Protein AF-A0A3B4X7W5-F1 (afdb_monomer_lite)

Radius of gyration: 39.81 Å; chains: 1; bounding box: 85×40×131 Å

Secondary structure (DSSP, 8-state):
-------PPP------------PPP-----------TT---SS-HHHHHHHHHHHHHHHHHHHHHS-HHHHHHHHHHHHTTS-HHHHHHHHHHHHHHS------HHHHS-HHHHHHHHHTS-HHHHHHHTTT-HHHHT-HHHHHHHHHTTT---SSPPPTT-TTHHHHHHHHHHHPPTT----PPPTTS-HHHHHHHHHHHSTTS--S------SS-GGG--------

Foldseek 3Di:
DDDDDPDDDDDDDDDDDDDDDDDDDDDPDPPVPPPDPPDAPPPDPVSNVVNVVVVVVVVVVVLVVDDPVVVVVVVVVVLVPDDPVVVVVVVVVCCVVPPPPDDPCCVVDDVVVVLVVCLPDDLVVLVVQLVPDVVSQQVLVSLVVVCVVVVNDDPDDDDPPRGCPSVVSCVVVVPDDPPDQDDDDDPVDDPVVSVVSVCVSCPVHDDPDDDDDDPDDPVPDDPDDPDD

Sequence (228 aa):
MGTNLNSTPHSVKQWQLSGTDYGPQQGHSLRSETRFSTWTPLNNKQSNLQLFEERMNLVLHWFDLWTDKQRKHLLHSLLTRCTESQLKYCRDLLIVAVPVTQVDFTVVLPRFLSLYVMSFLSPRDLCSAAQVSWHWRVLDCIWADRCIRRGWFLPYTPGENEFGAWKNHYLVLGGVKAGVIVVVYDHRGTLPALLTQVESAISGQGALRLGLLAPGGTEEIHLLHSEN

Structure (mmCIF, N/CA/C/O backbone):
data_AF-A0A3B4X7W5-F1
#
_entry.id   AF-A0A3B4X7W5-F1
#
loop_
_atom_site.group_PDB
_atom_site.id
_atom_site.type_symbol
_atom_site.label_atom_id
_atom_site.label_alt_id
_atom_site.label_comp_id
_atom_site.label_asym_id
_atom_site.label_entity_id
_atom_site.label_seq_id
_atom_site.pdbx_PDB_ins_code
_atom_site.Cartn_x
_atom_site.Cartn_y
_atom_site.Cartn_z
_atom_site.occupancy
_atom_site.B_iso_or_equiv
_atom_site.auth_seq_id
_atom_site.auth_comp_id
_atom_site.auth_asym_id
_atom_site.auth_atom_id
_atom_site.pdbx_PDB_model_num
ATOM 1 N N . MET A 1 1 ? -7.328 -18.563 84.855 1.00 34.53 1 MET A N 1
ATOM 2 C CA . MET A 1 1 ? -6.312 -18.324 83.808 1.00 34.53 1 MET A CA 1
ATOM 3 C C . MET A 1 1 ? -6.820 -18.934 82.512 1.00 34.53 1 MET A C 1
ATOM 5 O O . MET A 1 1 ? -7.020 -20.135 82.475 1.00 34.53 1 MET A O 1
ATOM 9 N N . GLY A 1 2 ? -7.265 -18.108 81.566 1.00 33.41 2 GLY A N 1
ATOM 10 C CA . GLY A 1 2 ? -6.698 -18.092 80.205 1.00 33.41 2 GLY A CA 1
ATOM 11 C C . GLY A 1 2 ? -7.835 -18.242 79.182 1.00 33.41 2 GLY A C 1
ATOM 12 O O . GLY A 1 2 ? -8.327 -19.343 79.000 1.00 33.41 2 GLY A O 1
ATOM 13 N N . THR A 1 3 ? -8.536 -17.161 78.822 1.00 32.84 3 THR A N 1
ATOM 14 C CA . THR A 1 3 ? -8.310 -16.220 77.691 1.00 32.84 3 THR A CA 1
ATOM 15 C C . THR A 1 3 ? -9.109 -16.589 76.437 1.00 32.84 3 THR A C 1
ATOM 17 O O . THR A 1 3 ? -8.737 -17.477 75.678 1.00 32.84 3 THR A O 1
ATOM 20 N N . ASN A 1 4 ? -10.197 -15.833 76.242 1.00 32.62 4 ASN A N 1
ATOM 21 C CA . ASN A 1 4 ? -10.948 -15.660 74.998 1.00 32.62 4 ASN A CA 1
ATOM 22 C C . ASN A 1 4 ? -10.019 -15.267 73.836 1.00 32.62 4 ASN A C 1
ATOM 24 O O . ASN A 1 4 ? -9.252 -14.314 73.964 1.00 32.62 4 ASN A O 1
ATOM 28 N N . LEU A 1 5 ? -10.163 -15.930 72.688 1.00 36.56 5 LEU A N 1
ATOM 29 C CA . LEU A 1 5 ? -9.586 -15.516 71.406 1.00 36.56 5 LEU A CA 1
ATOM 30 C C . LEU A 1 5 ? -10.716 -15.027 70.493 1.00 36.56 5 LEU A C 1
ATOM 32 O O . LEU A 1 5 ? -11.193 -15.747 69.620 1.00 36.56 5 LEU A O 1
ATOM 36 N N . ASN A 1 6 ? -11.145 -13.782 70.704 1.00 32.84 6 ASN A N 1
ATOM 37 C CA . ASN A 1 6 ? -11.901 -13.046 69.695 1.00 32.84 6 ASN A CA 1
ATOM 38 C C . ASN A 1 6 ? -10.909 -12.579 68.626 1.00 32.84 6 ASN A C 1
ATOM 40 O O . ASN A 1 6 ? -10.138 -11.647 68.849 1.00 32.84 6 ASN A O 1
ATOM 44 N N . SER A 1 7 ? -10.907 -13.254 67.477 1.00 35.19 7 SER A N 1
ATOM 45 C CA . SER A 1 7 ? -10.172 -12.814 66.293 1.00 35.19 7 SER A CA 1
ATOM 46 C C . SER A 1 7 ? -10.846 -11.561 65.728 1.00 35.19 7 SER A C 1
ATOM 48 O O . SER A 1 7 ? -12.010 -11.586 65.330 1.00 35.19 7 SER A O 1
ATOM 50 N N . THR A 1 8 ? -10.131 -10.443 65.753 1.00 36.12 8 THR A N 1
ATOM 51 C CA . THR A 1 8 ? -10.528 -9.184 65.124 1.00 36.12 8 THR A CA 1
ATOM 52 C C . THR A 1 8 ? -10.299 -9.269 63.611 1.00 36.12 8 THR A C 1
ATOM 54 O O . THR A 1 8 ? -9.191 -9.606 63.190 1.00 36.12 8 THR A O 1
ATOM 57 N N . PRO A 1 9 ? -11.279 -8.931 62.753 1.00 38.59 9 PRO A N 1
ATOM 58 C CA . PRO A 1 9 ? -11.002 -8.767 61.339 1.00 38.59 9 PRO A CA 1
ATOM 59 C C . PRO A 1 9 ? -10.360 -7.398 61.091 1.00 38.59 9 PRO A C 1
ATOM 61 O O . PRO A 1 9 ? -10.739 -6.376 61.666 1.00 38.59 9 PRO A O 1
ATOM 64 N N . HIS A 1 10 ? -9.342 -7.417 60.238 1.00 33.31 10 HIS A N 1
ATOM 65 C CA . HIS A 1 10 ? -8.487 -6.301 59.863 1.00 33.31 10 HIS A CA 1
ATOM 66 C C . HIS A 1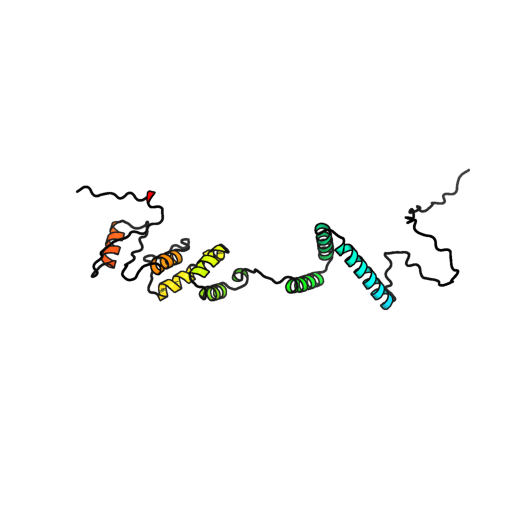 10 ? -9.265 -5.036 59.459 1.00 33.31 10 HIS A C 1
ATOM 68 O O . HIS A 1 10 ? -10.103 -5.052 58.560 1.00 33.31 10 HIS A O 1
ATOM 74 N N . SER A 1 11 ? -8.927 -3.918 60.105 1.00 37.59 11 SER A N 1
ATOM 75 C CA . SER A 1 11 ? -9.412 -2.577 59.776 1.00 37.59 11 SER A CA 1
ATOM 76 C C . SER A 1 11 ? -8.732 -2.072 58.499 1.00 37.59 11 SER A C 1
ATOM 78 O O . SER A 1 11 ? -7.543 -1.742 58.501 1.00 37.59 11 SER A O 1
ATOM 80 N N . VAL A 1 12 ? -9.475 -2.035 57.390 1.00 38.88 12 VAL A N 1
ATOM 81 C CA . VAL A 1 12 ? -9.051 -1.363 56.155 1.00 38.88 12 VAL A CA 1
ATOM 82 C C . VAL A 1 12 ? -9.283 0.131 56.350 1.00 38.88 12 VAL A C 1
ATOM 84 O O . VAL A 1 12 ? -10.421 0.588 56.449 1.00 38.88 12 VAL A O 1
ATOM 87 N N . LYS A 1 13 ? -8.189 0.891 56.450 1.00 38.53 13 LYS A N 1
ATOM 88 C CA . LYS A 1 13 ? -8.219 2.341 56.663 1.00 38.53 13 LYS A CA 1
ATOM 89 C C . LYS A 1 13 ? -9.004 3.035 55.546 1.00 38.53 13 LYS A C 1
ATOM 91 O O . LYS A 1 13 ? -8.640 2.973 54.374 1.00 38.53 13 LYS A O 1
ATOM 96 N N . GLN A 1 14 ? -10.073 3.703 55.958 1.00 37.59 14 GLN A N 1
ATOM 97 C CA . GLN A 1 14 ? -10.896 4.611 55.174 1.00 37.59 14 GLN A CA 1
ATOM 98 C C . GLN A 1 14 ? -10.040 5.788 54.687 1.00 37.59 14 GLN A C 1
ATOM 100 O O . GLN A 1 14 ? -9.481 6.527 55.495 1.00 37.59 14 GLN A O 1
ATOM 105 N N . TRP A 1 15 ? -9.942 5.979 53.372 1.00 33.44 15 TRP A N 1
ATOM 106 C CA . TRP A 1 15 ? -9.406 7.218 52.812 1.00 33.44 15 TRP A CA 1
ATOM 107 C C . TRP A 1 15 ? -10.444 8.324 53.029 1.00 33.44 15 TRP A C 1
ATOM 109 O O . TRP A 1 15 ? -11.453 8.388 52.329 1.00 33.44 15 TRP A O 1
ATOM 119 N N . GLN A 1 16 ? -10.233 9.155 54.049 1.00 32.69 16 GLN A N 1
ATOM 120 C CA . GLN A 1 16 ? -11.018 10.366 54.267 1.00 32.69 16 GLN A CA 1
ATOM 121 C C . GLN A 1 16 ? -10.462 11.478 53.371 1.00 32.69 16 GLN A C 1
ATOM 123 O O . GLN A 1 16 ? -9.370 11.987 53.606 1.00 32.69 16 GLN A O 1
ATOM 128 N N . LEU A 1 17 ? -11.211 11.839 52.330 1.00 32.28 17 LEU A N 1
ATOM 129 C CA . LEU A 1 17 ? -11.040 13.110 51.630 1.00 32.28 17 LEU A CA 1
ATOM 130 C C . LEU A 1 17 ? -11.716 14.192 52.478 1.00 32.28 17 LEU A C 1
ATOM 132 O O . LEU A 1 17 ? -12.940 14.243 52.572 1.00 32.28 17 LEU A O 1
ATOM 136 N N . SER A 1 18 ? -10.910 15.020 53.135 1.00 37.41 18 SER A N 1
ATOM 137 C CA . SER A 1 18 ? -11.359 16.201 53.872 1.00 37.41 18 SER A CA 1
ATOM 138 C C . SER A 1 18 ? -11.796 17.272 52.873 1.00 37.41 18 SER A C 1
ATOM 140 O O . SER A 1 18 ? -10.965 17.779 52.119 1.00 37.41 18 SER A O 1
ATOM 142 N N . GLY A 1 19 ? -13.081 17.625 52.850 1.00 31.59 19 GLY A N 1
ATOM 143 C CA . GLY A 1 19 ? -13.581 18.640 51.927 1.00 31.59 19 GLY A CA 1
ATOM 144 C C . GLY A 1 19 ? -15.027 19.057 52.167 1.00 31.59 19 GLY A C 1
ATOM 145 O O . GLY A 1 19 ? -15.939 18.465 51.606 1.00 31.59 19 GLY A O 1
ATOM 146 N N . THR A 1 20 ? -15.173 20.154 52.911 1.00 33.34 20 THR A N 1
ATOM 147 C CA . THR A 1 20 ? -16.288 21.121 52.959 1.00 33.34 20 THR A CA 1
ATOM 148 C C . THR A 1 20 ? -17.591 20.769 53.692 1.00 33.34 20 THR A C 1
ATOM 150 O O . THR A 1 20 ? -18.273 19.785 53.420 1.00 33.34 20 THR A O 1
ATOM 153 N N . ASP A 1 21 ? -17.910 21.679 54.616 1.00 37.16 21 ASP A N 1
ATOM 154 C CA . ASP A 1 21 ? -19.062 21.778 55.504 1.00 37.16 21 ASP A CA 1
ATOM 155 C C . ASP A 1 21 ? -20.406 21.897 54.775 1.00 37.16 21 ASP A C 1
ATOM 157 O O . ASP A 1 21 ? -20.683 22.907 54.137 1.00 37.16 21 ASP A O 1
ATOM 161 N N . TYR A 1 22 ? -21.294 20.924 54.972 1.00 32.28 22 TYR A N 1
ATOM 162 C CA . TYR A 1 22 ? -22.741 21.146 54.950 1.00 32.28 22 TYR A CA 1
ATOM 163 C C . TYR A 1 22 ? -23.381 20.251 56.020 1.00 32.28 22 TYR A C 1
ATOM 165 O O . TYR A 1 22 ? -23.209 19.033 56.018 1.00 32.28 22 TYR A O 1
ATOM 173 N N . GLY A 1 23 ? -24.070 20.875 56.980 1.00 33.78 23 GLY A N 1
ATOM 174 C CA . GLY A 1 23 ? -24.735 20.196 58.096 1.00 33.78 23 GLY A CA 1
ATOM 175 C C . GLY A 1 23 ? -25.885 19.276 57.650 1.00 33.78 23 GLY A C 1
ATOM 176 O O . GLY A 1 23 ? -26.408 19.426 56.543 1.00 33.78 23 GLY A O 1
ATOM 177 N N . PRO A 1 24 ? -26.306 18.315 58.493 1.00 36.12 24 PRO A N 1
ATOM 178 C CA . PRO A 1 24 ? -27.207 17.252 58.074 1.00 36.12 24 PRO A CA 1
ATOM 179 C C . PRO A 1 24 ? -28.649 17.763 57.990 1.00 36.12 24 PRO A C 1
ATOM 181 O O . PRO A 1 24 ? -29.221 18.193 58.990 1.00 36.12 24 PRO A O 1
ATOM 184 N N . GLN A 1 25 ? -29.277 17.655 56.817 1.00 34.09 25 GLN A N 1
ATOM 185 C CA . GLN A 1 25 ? -30.736 17.658 56.729 1.00 34.09 25 GLN A CA 1
ATOM 186 C C . GLN A 1 25 ? -31.243 16.223 56.889 1.00 34.09 25 GLN A C 1
ATOM 188 O O . GLN A 1 25 ? -30.914 15.329 56.110 1.00 34.09 25 GLN A O 1
ATOM 193 N N . GLN A 1 26 ? -32.027 16.016 57.948 1.00 39.81 26 GLN A N 1
ATOM 194 C CA . GLN A 1 26 ? -32.768 14.791 58.217 1.00 39.81 26 GLN A CA 1
ATOM 195 C C . GLN A 1 26 ? -33.763 14.538 57.081 1.00 39.81 26 GLN A C 1
ATOM 197 O O . GLN A 1 26 ? -34.774 15.220 56.951 1.00 39.81 26 GLN A O 1
ATOM 202 N N . GLY A 1 27 ? -33.472 13.527 56.271 1.00 32.88 27 GLY A N 1
ATOM 203 C CA . GLY A 1 27 ? -34.390 12.972 55.291 1.00 32.88 27 GLY A CA 1
ATOM 204 C C . GLY A 1 27 ? -34.182 11.470 55.244 1.00 32.88 27 GLY A C 1
ATOM 205 O O . GLY A 1 27 ? -33.195 10.995 54.685 1.00 32.88 27 GLY A O 1
ATOM 206 N N . HIS A 1 28 ? -35.101 10.720 55.850 1.00 38.06 28 HIS A N 1
ATOM 207 C CA . HIS A 1 28 ? -35.211 9.275 55.677 1.00 38.06 28 HIS A CA 1
ATOM 208 C C . HIS A 1 28 ? -35.539 8.977 54.204 1.00 38.06 28 HIS A C 1
ATOM 210 O O . HIS A 1 28 ? -36.690 8.806 53.820 1.00 38.06 28 HIS A O 1
ATOM 216 N N . SER A 1 29 ? -34.512 8.903 53.364 1.00 34.59 29 SER A N 1
ATOM 217 C CA . SER A 1 29 ? -34.541 8.074 52.168 1.00 34.59 29 SER A CA 1
ATOM 218 C C . SER A 1 29 ? -33.457 7.034 52.375 1.00 34.59 29 SER A C 1
ATOM 220 O O . SER A 1 29 ? -32.293 7.379 52.593 1.00 34.59 29 SER A O 1
ATOM 222 N N . LEU A 1 30 ? -33.848 5.764 52.360 1.00 39.59 30 LEU A N 1
ATOM 223 C CA . LEU A 1 30 ? -32.933 4.634 52.316 1.00 39.59 30 LEU A CA 1
ATOM 224 C C . LEU A 1 30 ? -32.264 4.655 50.931 1.00 39.59 30 LEU A C 1
ATOM 226 O O . LEU A 1 30 ? -32.584 3.870 50.044 1.00 39.59 30 LEU A O 1
ATOM 230 N N . ARG A 1 31 ? -31.399 5.644 50.696 1.00 42.72 31 ARG A N 1
ATOM 231 C CA . ARG A 1 31 ? -30.562 5.719 49.510 1.00 42.72 31 ARG A CA 1
ATOM 232 C C . ARG A 1 31 ? -29.630 4.531 49.668 1.00 42.72 31 ARG A C 1
ATOM 234 O O . ARG A 1 31 ? -28.774 4.558 50.546 1.00 42.72 31 ARG A O 1
ATOM 241 N N . SER A 1 32 ? -29.876 3.453 48.921 1.00 44.16 32 SER A N 1
ATOM 242 C CA . SER A 1 32 ? -28.959 2.320 48.840 1.00 44.16 32 SER A CA 1
ATOM 243 C C . SER A 1 32 ? -27.608 2.881 48.438 1.00 44.16 32 SER A C 1
ATOM 245 O O . SER A 1 32 ? -27.364 3.173 47.271 1.00 44.16 32 SER A O 1
ATOM 247 N N . GLU A 1 33 ? -26.767 3.121 49.436 1.00 44.81 33 GLU A N 1
ATOM 248 C CA . GLU A 1 33 ? -25.408 3.560 49.235 1.00 44.81 33 GLU A CA 1
ATOM 249 C C . GLU A 1 33 ? -24.746 2.466 48.411 1.00 44.81 33 GLU A C 1
ATOM 251 O O . GLU A 1 33 ? -24.561 1.338 48.870 1.00 44.81 33 GLU A O 1
ATOM 256 N N . THR A 1 34 ? -24.440 2.786 47.159 1.00 51.62 34 THR A N 1
ATOM 257 C CA . THR A 1 34 ? -23.645 1.975 46.240 1.00 51.62 34 THR A CA 1
ATOM 258 C C . THR A 1 34 ? -22.213 1.924 46.772 1.00 51.62 34 THR A C 1
ATOM 260 O O . THR A 1 34 ? -21.295 2.529 46.231 1.00 51.62 34 THR A O 1
ATOM 263 N N . ARG A 1 35 ? -22.033 1.248 47.908 1.00 46.41 35 ARG A N 1
ATOM 264 C CA . ARG A 1 35 ? -20.809 1.217 48.717 1.00 46.41 35 ARG A CA 1
ATOM 265 C C . ARG A 1 35 ? -19.815 0.142 48.292 1.00 46.41 35 ARG A C 1
ATOM 267 O O . ARG A 1 35 ? -18.860 -0.120 49.010 1.00 46.41 35 ARG A O 1
ATOM 274 N N . PHE A 1 36 ? -19.989 -0.446 47.111 1.00 42.09 36 PHE A N 1
ATOM 275 C CA . PHE A 1 36 ? -19.037 -1.398 46.550 1.00 42.09 36 PHE A CA 1
ATOM 276 C C . PHE A 1 36 ? -18.950 -1.208 45.038 1.00 42.09 36 PHE A C 1
ATOM 278 O O . PHE A 1 36 ? -19.854 -1.589 44.296 1.00 42.09 36 PHE A O 1
ATOM 285 N N . SER A 1 37 ? -17.835 -0.634 44.582 1.00 57.06 37 SER A N 1
ATOM 286 C CA . SER A 1 37 ? -17.525 -0.344 43.173 1.00 57.06 37 SER A CA 1
ATOM 287 C C . SER A 1 37 ? -17.563 -1.575 42.254 1.00 57.06 37 SER A C 1
ATOM 289 O O . SER A 1 37 ? -17.649 -1.427 41.036 1.00 57.06 37 SER A O 1
ATOM 291 N N . THR A 1 38 ? -17.571 -2.783 42.822 1.00 57.66 38 THR A N 1
ATOM 292 C CA . THR A 1 38 ? -17.572 -4.070 42.108 1.00 57.66 38 THR A CA 1
ATOM 293 C C . THR A 1 38 ? -18.967 -4.677 41.913 1.00 57.66 38 THR A C 1
ATOM 295 O O . THR A 1 38 ? -19.132 -5.583 41.097 1.00 57.66 38 THR A O 1
ATOM 298 N N . TRP A 1 39 ? -19.993 -4.219 42.638 1.00 72.88 39 TRP A N 1
ATOM 299 C CA . TRP A 1 39 ? -21.320 -4.838 42.552 1.00 72.88 39 TRP A CA 1
ATOM 300 C C . TRP A 1 39 ? -22.014 -4.488 41.231 1.00 72.88 39 TRP A C 1
ATOM 302 O O . TRP A 1 39 ? -21.947 -3.350 40.775 1.00 72.88 39 TRP A O 1
ATOM 312 N N . THR A 1 40 ? -22.662 -5.463 40.595 1.00 74.00 40 THR A N 1
ATOM 313 C CA . THR A 1 40 ? -23.395 -5.274 39.335 1.00 74.00 40 THR A CA 1
ATOM 314 C C . THR A 1 40 ? -24.797 -5.871 39.500 1.00 74.00 40 THR A C 1
ATOM 316 O O . THR A 1 40 ? -24.888 -7.066 39.786 1.00 74.00 40 THR A O 1
ATOM 319 N N . PRO A 1 41 ? -25.892 -5.098 39.354 1.00 75.94 41 PRO A N 1
ATOM 320 C CA . PRO A 1 41 ? -27.251 -5.613 39.506 1.00 75.94 41 PRO A CA 1
ATOM 321 C C . PRO A 1 41 ? -27.572 -6.554 38.345 1.00 75.94 41 PRO A C 1
ATOM 323 O O . PRO A 1 41 ? -27.888 -6.098 37.253 1.00 75.94 41 PRO A O 1
ATOM 326 N N . LEU A 1 42 ? -27.474 -7.869 38.545 1.00 74.00 42 LEU A N 1
ATOM 327 C CA . LEU A 1 42 ? -27.761 -8.848 37.482 1.00 74.00 42 LEU A CA 1
ATOM 328 C C . LEU A 1 42 ? -29.268 -9.108 37.318 1.00 74.00 42 LEU A C 1
ATOM 330 O O . LEU A 1 42 ? -29.729 -9.403 36.219 1.00 74.00 42 LEU A O 1
ATOM 334 N N . ASN A 1 43 ? -30.048 -8.945 38.392 1.00 77.19 43 ASN A N 1
ATOM 335 C CA . ASN A 1 43 ? -31.484 -9.248 38.400 1.00 77.19 43 ASN A CA 1
ATOM 336 C C . ASN A 1 43 ? -32.348 -8.120 37.813 1.00 77.19 43 ASN A C 1
ATOM 338 O O . ASN A 1 43 ? -33.436 -8.382 37.306 1.00 77.19 43 ASN A O 1
ATOM 342 N N . ASN A 1 44 ? -31.878 -6.869 37.868 1.00 85.50 44 ASN A N 1
ATOM 343 C CA . ASN A 1 44 ? -32.581 -5.722 37.299 1.00 85.50 44 ASN A CA 1
ATOM 344 C C . ASN A 1 44 ? -31.844 -5.228 36.050 1.00 85.50 44 ASN A C 1
ATOM 346 O O . ASN A 1 44 ? -30.843 -4.518 36.149 1.00 85.50 44 ASN A O 1
ATOM 350 N N . LYS A 1 45 ? -32.369 -5.589 34.873 1.00 85.50 45 LYS A N 1
ATOM 351 C CA . LYS A 1 45 ? -31.776 -5.240 33.574 1.00 85.50 45 LYS A CA 1
ATOM 352 C C . LYS A 1 45 ? -31.627 -3.730 33.374 1.00 85.50 45 LYS A C 1
ATOM 354 O O . LYS A 1 45 ? -30.630 -3.296 32.813 1.00 85.50 45 LYS A O 1
ATOM 359 N N . GLN A 1 46 ? -32.583 -2.927 33.839 1.00 86.00 46 GLN A N 1
ATOM 360 C CA . GLN A 1 46 ? -32.555 -1.481 33.616 1.00 86.00 46 GLN A CA 1
ATOM 361 C C . GLN A 1 46 ? -31.485 -0.803 34.474 1.00 86.00 46 GLN A C 1
ATOM 363 O O . GLN A 1 46 ? -30.694 -0.014 33.963 1.00 86.00 46 GLN A O 1
ATOM 368 N N . SER A 1 47 ? -31.390 -1.183 35.749 1.00 83.38 47 SER A N 1
ATOM 369 C CA . SER A 1 47 ? -30.308 -0.717 36.624 1.00 83.38 47 SER A CA 1
ATOM 370 C C . SER A 1 47 ? -28.935 -1.221 36.167 1.00 83.38 47 SER A C 1
ATOM 372 O O . SER A 1 47 ? -27.936 -0.537 36.361 1.00 83.38 47 SER A O 1
ATOM 374 N N . ASN A 1 48 ? -28.869 -2.403 35.542 1.00 87.50 48 ASN A N 1
ATOM 375 C CA . ASN A 1 48 ? -27.636 -2.934 34.961 1.00 87.50 48 ASN A CA 1
ATOM 376 C C . ASN A 1 48 ? -27.118 -2.065 33.815 1.00 87.50 48 ASN A C 1
ATOM 378 O O . ASN A 1 48 ? -25.949 -1.689 33.820 1.00 87.50 48 ASN A O 1
ATOM 382 N N . LEU A 1 49 ? -28.001 -1.730 32.870 1.00 89.12 49 LEU A N 1
ATOM 383 C CA . LEU A 1 49 ? -27.670 -0.888 31.724 1.00 89.12 49 LEU A CA 1
ATOM 384 C C . LEU A 1 49 ? -27.210 0.499 32.174 1.00 89.12 49 LEU A C 1
ATOM 386 O O . LEU A 1 49 ? -26.176 0.968 31.716 1.00 89.12 49 LEU A O 1
ATOM 390 N N . GLN A 1 50 ? -27.918 1.114 33.126 1.00 88.12 50 GLN A N 1
ATOM 391 C CA . GLN A 1 50 ? -27.514 2.405 33.693 1.00 88.12 50 GLN A CA 1
ATOM 392 C C . GLN A 1 50 ? -26.106 2.345 34.295 1.00 88.12 50 GLN A C 1
ATOM 394 O O . GLN A 1 50 ? -25.260 3.176 33.980 1.00 88.12 50 GLN A O 1
ATOM 399 N N . LEU A 1 51 ? -25.818 1.316 35.097 1.00 89.19 51 LEU A N 1
ATOM 400 C CA . LEU A 1 51 ? -24.502 1.161 35.713 1.00 89.19 51 LEU A CA 1
ATOM 401 C C . LEU A 1 51 ? -23.397 0.856 34.687 1.00 89.19 51 LEU A C 1
ATOM 403 O O . LEU A 1 51 ? -22.251 1.269 34.868 1.00 89.19 51 LEU A O 1
ATOM 407 N N . PHE A 1 52 ? -23.713 0.112 33.624 1.00 90.06 52 PHE A N 1
ATOM 408 C CA . PHE A 1 52 ? -22.785 -0.131 32.521 1.00 90.06 52 PHE A CA 1
ATOM 409 C C . PHE A 1 52 ? -22.403 1.182 31.830 1.00 90.06 52 PHE A C 1
ATOM 411 O O . PHE A 1 52 ? -21.212 1.448 31.681 1.00 90.06 52 PHE A O 1
ATOM 418 N N . GLU A 1 53 ? -23.387 2.016 31.489 1.00 91.50 53 GLU A N 1
ATOM 419 C CA . GLU A 1 53 ? -23.165 3.329 30.875 1.00 91.50 53 GLU A CA 1
ATOM 420 C C . GLU A 1 53 ? -22.320 4.239 31.775 1.00 91.50 53 GLU A C 1
ATOM 422 O O . GLU A 1 53 ? -21.343 4.834 31.323 1.00 91.50 53 GLU A O 1
ATOM 427 N N . GLU A 1 54 ? -22.625 4.309 33.074 1.00 90.75 54 GLU A N 1
ATOM 428 C CA . GLU A 1 54 ? -21.835 5.091 34.036 1.00 90.75 54 GLU A CA 1
ATOM 429 C C . GLU A 1 54 ? -20.370 4.634 34.086 1.00 90.75 54 GLU A C 1
ATOM 431 O O . GLU A 1 54 ? -19.446 5.450 34.036 1.00 90.75 54 GLU A O 1
ATOM 436 N N . ARG A 1 55 ? -20.135 3.317 34.135 1.00 92.25 55 ARG A N 1
ATOM 437 C CA . ARG A 1 55 ? -18.780 2.749 34.153 1.00 92.25 55 ARG A CA 1
ATOM 438 C C . ARG A 1 55 ? -18.049 2.955 32.833 1.00 92.25 55 ARG A C 1
ATOM 440 O O . ARG A 1 55 ? -16.855 3.242 32.854 1.00 92.25 55 ARG A O 1
ATOM 447 N N . MET A 1 56 ? -18.741 2.817 31.706 1.00 93.06 56 MET A N 1
ATOM 448 C CA . MET A 1 56 ? -18.172 3.057 30.384 1.00 93.06 56 MET A CA 1
ATOM 449 C C . MET A 1 56 ? -17.720 4.513 30.257 1.00 93.06 56 MET A C 1
ATOM 451 O O . MET A 1 56 ? -16.568 4.759 29.906 1.00 93.06 56 MET A O 1
ATOM 455 N N . ASN A 1 57 ? -18.573 5.466 30.641 1.00 94.50 57 ASN A N 1
ATOM 456 C CA . ASN A 1 57 ? -18.236 6.890 30.643 1.00 94.50 57 ASN A CA 1
ATOM 457 C C . ASN A 1 57 ? -17.036 7.202 31.544 1.00 94.50 57 ASN A C 1
ATOM 459 O O . ASN A 1 57 ? -16.156 7.971 31.159 1.00 94.50 57 ASN A O 1
ATOM 463 N N . LEU A 1 58 ? -16.948 6.562 32.714 1.00 94.31 58 LEU A N 1
ATOM 464 C CA . LEU A 1 58 ? -15.796 6.719 33.596 1.00 94.31 58 LEU A CA 1
ATOM 465 C C . LEU A 1 58 ? -14.506 6.200 32.942 1.00 94.31 58 LEU A C 1
ATOM 467 O O . LEU A 1 58 ? -13.490 6.890 32.971 1.00 94.31 58 LEU A O 1
ATOM 471 N N . VAL A 1 59 ? -14.532 5.011 32.329 1.00 95.12 59 VAL A N 1
ATOM 472 C CA . VAL A 1 59 ? -13.368 4.452 31.618 1.00 95.12 59 VAL A CA 1
ATOM 473 C C . VAL A 1 59 ? -12.927 5.367 30.477 1.00 95.12 59 VAL A C 1
ATOM 475 O O . VAL A 1 59 ? -11.730 5.605 30.340 1.00 95.12 59 VAL A O 1
ATOM 478 N N . LEU A 1 60 ? -13.867 5.907 29.696 1.00 95.75 60 LEU A N 1
ATOM 479 C CA . LEU A 1 60 ? -13.570 6.853 28.616 1.00 95.75 60 LEU A CA 1
ATOM 480 C C . LEU A 1 60 ? -12.918 8.133 29.151 1.00 95.75 60 LEU A C 1
ATOM 482 O O . LEU A 1 60 ? -11.885 8.553 28.637 1.00 95.75 60 LEU A O 1
ATOM 486 N N . HIS A 1 61 ? -13.443 8.692 30.243 1.00 95.69 61 HIS A N 1
ATOM 487 C CA . HIS A 1 61 ? -12.849 9.866 30.880 1.00 95.69 61 HIS A CA 1
ATOM 488 C C . HIS A 1 61 ? -11.395 9.622 31.317 1.00 95.69 61 HIS A C 1
ATOM 490 O O . HIS A 1 61 ? -10.510 10.431 31.040 1.00 95.69 61 HIS A O 1
ATOM 496 N N . TRP A 1 62 ? -11.116 8.483 31.960 1.00 97.25 62 TRP A N 1
ATOM 497 C CA . TRP A 1 62 ? -9.746 8.120 32.332 1.00 97.25 62 TRP A CA 1
ATOM 498 C C . TRP A 1 62 ? -8.856 7.865 31.116 1.00 97.25 62 TRP A C 1
ATOM 500 O O . TRP A 1 62 ? -7.691 8.259 31.123 1.00 97.25 62 TRP A O 1
ATOM 510 N N . PHE A 1 63 ? -9.396 7.243 30.068 1.00 97.06 63 PHE A N 1
ATOM 511 C CA . PHE A 1 63 ? -8.676 6.996 28.825 1.00 97.06 63 PHE A CA 1
ATOM 512 C C . PHE A 1 63 ? -8.167 8.298 28.201 1.00 97.06 63 PHE A C 1
ATOM 514 O O . PHE A 1 63 ? -7.001 8.369 27.801 1.00 97.06 63 PHE A O 1
ATOM 521 N N . ASP A 1 64 ? -8.994 9.344 28.193 1.00 96.88 64 ASP A N 1
ATOM 522 C CA . ASP A 1 64 ? -8.623 10.661 27.674 1.00 96.88 64 ASP A CA 1
ATOM 523 C C . ASP A 1 64 ? -7.513 11.335 28.494 1.00 96.88 64 ASP A C 1
ATOM 525 O O . ASP A 1 64 ? -6.665 12.026 27.930 1.00 96.88 64 ASP A O 1
ATOM 529 N N . LEU A 1 65 ? -7.434 11.063 29.797 1.00 97.12 65 LEU A N 1
ATOM 530 C CA . LEU A 1 65 ? -6.375 11.578 30.674 1.00 97.12 65 LEU A CA 1
ATOM 531 C C . LEU A 1 65 ? -5.066 10.769 30.607 1.00 97.12 65 LEU A C 1
ATOM 533 O O . LEU A 1 65 ? -4.021 11.245 31.052 1.00 97.12 65 LEU A O 1
ATOM 537 N N . TRP A 1 66 ? -5.094 9.543 30.080 1.00 98.12 66 TRP A N 1
ATOM 538 C CA . TRP A 1 66 ? -3.924 8.665 30.030 1.00 98.12 66 TRP A CA 1
ATOM 539 C C . TRP A 1 66 ? -2.953 8.986 28.891 1.00 98.12 66 TRP A C 1
ATOM 541 O O . TRP A 1 66 ? -3.327 9.451 27.815 1.00 98.12 66 TRP A O 1
ATOM 551 N N . THR A 1 67 ? -1.680 8.646 29.112 1.00 98.25 67 THR A N 1
ATOM 552 C CA . THR A 1 67 ? -0.629 8.727 28.087 1.00 98.25 67 THR A CA 1
ATOM 553 C C . THR A 1 67 ? -0.842 7.701 26.971 1.00 98.25 67 THR A C 1
ATOM 555 O O . THR A 1 67 ? -1.440 6.645 27.182 1.00 98.25 67 THR A O 1
ATOM 558 N N . ASP A 1 68 ? -0.266 7.947 25.791 1.00 97.38 68 ASP A N 1
ATOM 559 C CA . ASP A 1 68 ? -0.323 7.021 24.648 1.00 97.38 68 ASP A CA 1
ATOM 560 C C . ASP A 1 68 ? 0.144 5.593 25.005 1.00 97.38 68 ASP A C 1
ATOM 562 O O . ASP A 1 68 ? -0.507 4.608 24.651 1.00 97.38 68 ASP A O 1
ATOM 566 N N . LYS A 1 69 ? 1.211 5.464 25.807 1.00 97.62 69 LYS A N 1
ATOM 567 C CA . LYS A 1 69 ? 1.700 4.163 26.292 1.00 97.62 69 LYS A CA 1
ATOM 568 C C . LYS A 1 69 ? 0.655 3.435 27.144 1.00 97.62 69 LYS A C 1
ATOM 570 O O . LYS A 1 69 ? 0.466 2.231 26.982 1.00 97.62 69 LYS A O 1
ATOM 575 N N . GLN A 1 70 ? -0.025 4.150 28.041 1.00 97.69 70 GLN A N 1
ATOM 576 C CA . GLN A 1 70 ? -1.076 3.585 28.894 1.00 97.69 70 GLN A CA 1
ATOM 577 C C . GLN A 1 70 ? -2.319 3.208 28.083 1.00 97.69 70 GLN A C 1
ATOM 579 O O . GLN A 1 70 ? -2.852 2.116 28.267 1.00 97.69 70 GLN A O 1
ATOM 584 N N . ARG A 1 71 ? -2.733 4.055 27.132 1.00 98.06 71 ARG A N 1
ATOM 585 C CA . ARG A 1 71 ? -3.844 3.764 26.212 1.00 98.06 71 ARG A CA 1
ATOM 586 C C . ARG A 1 71 ? -3.583 2.490 25.409 1.00 98.06 71 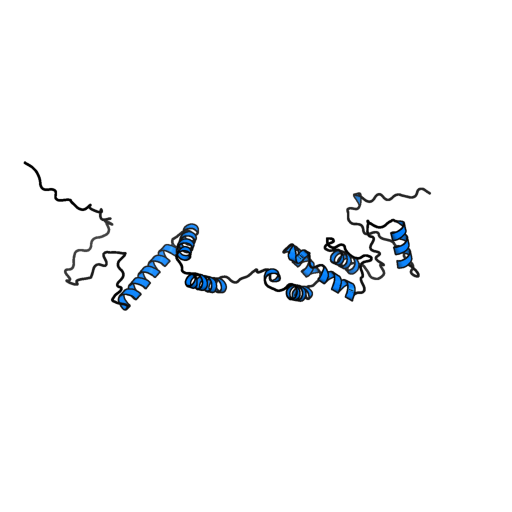ARG A C 1
ATOM 588 O O . ARG A 1 71 ? -4.414 1.585 25.404 1.00 98.06 71 ARG A O 1
ATOM 595 N N . LYS A 1 72 ? -2.395 2.366 24.806 1.00 97.44 72 LYS A N 1
ATOM 596 C CA . LYS A 1 72 ? -1.966 1.153 24.087 1.00 97.44 72 LYS A CA 1
ATOM 597 C C . LYS A 1 72 ? -1.953 -0.077 24.991 1.00 97.44 72 LYS A C 1
ATOM 599 O O . LYS A 1 72 ? -2.401 -1.144 24.578 1.00 97.44 72 LYS A O 1
ATOM 604 N N . HIS A 1 73 ? -1.477 0.069 26.226 1.00 97.88 73 HIS A N 1
ATOM 605 C CA . HIS A 1 73 ? -1.457 -1.024 27.192 1.00 97.88 73 HIS A CA 1
ATOM 606 C C . HIS A 1 73 ? -2.866 -1.504 27.575 1.00 97.88 73 HIS A C 1
ATOM 608 O O . HIS A 1 73 ? -3.094 -2.714 27.644 1.00 97.88 73 HIS A O 1
ATOM 614 N N . LEU A 1 74 ? -3.823 -0.586 27.767 1.00 96.75 74 LEU A N 1
ATOM 615 C CA . LEU A 1 74 ? -5.225 -0.942 27.992 1.00 96.75 74 LEU A CA 1
ATOM 616 C C . LEU A 1 74 ? -5.795 -1.696 26.788 1.00 96.75 74 LEU A C 1
ATOM 618 O O . LEU A 1 74 ? -6.348 -2.777 26.966 1.00 96.75 74 LEU A O 1
ATOM 622 N N . LEU A 1 75 ? -5.638 -1.151 25.577 1.00 96.19 75 LEU A N 1
ATOM 623 C CA . LEU A 1 75 ? -6.154 -1.770 24.352 1.00 96.19 75 LEU A CA 1
ATOM 624 C C . LEU A 1 75 ? -5.615 -3.193 24.184 1.00 96.19 75 LEU A C 1
ATOM 626 O O . LEU A 1 75 ? -6.388 -4.123 23.977 1.00 96.19 75 LEU A O 1
ATOM 630 N N . HIS A 1 76 ? -4.306 -3.380 24.360 1.00 96.94 76 HIS A N 1
ATOM 631 C CA . HIS A 1 76 ? -3.688 -4.702 24.334 1.00 96.94 76 HIS A CA 1
ATOM 632 C C . HIS A 1 76 ? -4.294 -5.637 25.393 1.00 96.94 76 HIS A C 1
ATOM 634 O O . HIS A 1 76 ? -4.655 -6.766 25.082 1.00 96.94 76 HIS A O 1
ATOM 640 N N . SER A 1 77 ? -4.453 -5.164 26.632 1.00 97.06 77 SER A N 1
ATOM 641 C CA . SER A 1 77 ? -5.010 -5.963 27.733 1.00 97.06 77 SER A CA 1
ATOM 642 C C . SER A 1 77 ? -6.482 -6.338 27.538 1.00 97.06 77 SER A C 1
ATOM 644 O O . SER A 1 77 ? -6.920 -7.371 28.040 1.00 97.06 77 SER A O 1
ATOM 646 N N . LEU A 1 78 ? -7.258 -5.511 26.834 1.00 96.19 78 LEU A N 1
ATOM 647 C CA . LEU A 1 78 ? -8.638 -5.829 26.469 1.00 96.19 78 LEU A CA 1
ATOM 648 C C . LEU A 1 78 ? -8.672 -6.873 25.351 1.00 96.19 78 LEU A C 1
ATOM 650 O O . LEU A 1 78 ? -9.348 -7.888 25.497 1.00 96.19 78 LEU A O 1
ATOM 654 N N . LEU A 1 79 ? -7.894 -6.667 24.283 1.00 96.50 79 LEU A N 1
ATOM 655 C CA . LEU A 1 79 ? -7.847 -7.574 23.133 1.00 96.50 79 LEU A CA 1
ATOM 656 C C . LEU A 1 79 ? -7.373 -8.983 23.519 1.00 96.50 79 LEU A C 1
ATOM 658 O O . LEU A 1 79 ? -7.935 -9.961 23.037 1.00 96.50 79 LEU A O 1
ATOM 662 N N . THR A 1 80 ? -6.410 -9.125 24.435 1.00 96.44 80 THR A N 1
ATOM 663 C CA . THR A 1 80 ? -5.953 -10.452 24.903 1.00 96.44 80 THR A CA 1
ATOM 664 C C . THR A 1 80 ? -7.007 -11.229 25.691 1.00 96.44 80 THR A C 1
ATOM 666 O O . THR A 1 80 ? -6.874 -12.439 25.859 1.00 96.44 80 THR A O 1
ATOM 669 N N . ARG A 1 81 ? -8.055 -10.558 26.181 1.00 96.56 81 ARG A N 1
ATOM 670 C CA . ARG A 1 81 ? -9.168 -11.175 26.918 1.00 96.56 81 ARG A CA 1
ATOM 671 C C . ARG A 1 81 ? -10.390 -11.438 26.039 1.00 96.56 81 ARG A C 1
ATOM 673 O O . ARG A 1 81 ? -11.361 -12.019 26.523 1.00 96.56 81 ARG A O 1
ATOM 680 N N . CYS A 1 82 ? -10.369 -10.992 24.786 1.00 96.88 82 CYS A N 1
ATOM 681 C CA . CYS A 1 82 ? -11.463 -11.176 23.845 1.00 96.88 82 CYS A CA 1
ATOM 682 C C . CYS A 1 82 ? -11.498 -12.602 23.280 1.00 96.88 82 CYS A C 1
ATOM 684 O O . CYS A 1 82 ? -10.479 -13.261 23.090 1.00 96.88 82 CYS A O 1
ATOM 686 N N . THR A 1 83 ? -12.704 -13.058 22.956 1.00 97.62 83 THR A N 1
ATOM 687 C CA . THR A 1 83 ? -12.947 -14.269 22.161 1.00 97.62 83 THR A CA 1
ATOM 688 C C . THR A 1 83 ? -12.632 -14.030 20.681 1.00 97.62 83 THR A C 1
ATOM 690 O O . THR A 1 83 ? -12.567 -12.889 20.224 1.00 97.62 83 THR A O 1
ATOM 693 N N . GLU A 1 84 ? -12.495 -15.099 19.891 1.00 95.50 84 GLU A N 1
ATOM 694 C CA . GLU A 1 84 ? -12.216 -14.986 18.451 1.00 95.50 84 GLU A CA 1
ATOM 695 C C . GLU A 1 84 ? -13.287 -14.175 17.697 1.00 95.50 84 GLU A C 1
ATOM 697 O O . GLU A 1 84 ? -12.958 -13.374 16.823 1.00 95.50 84 GLU A O 1
ATOM 702 N N . SER A 1 85 ? -14.568 -14.324 18.052 1.00 97.06 85 SER A N 1
ATOM 703 C CA . SER A 1 85 ? -15.657 -13.547 17.443 1.00 97.06 85 SER A CA 1
ATOM 704 C C . SER A 1 85 ? -15.557 -12.055 17.771 1.00 97.06 85 SER A C 1
ATOM 706 O O . SER A 1 85 ? -15.741 -11.220 16.888 1.00 97.06 85 SER A O 1
ATOM 708 N N . GLN A 1 86 ? -15.199 -11.709 19.010 1.00 96.81 86 GLN A N 1
ATOM 709 C CA . GLN A 1 86 ? -14.963 -10.324 19.428 1.00 96.81 86 GLN A CA 1
ATOM 710 C C . GLN A 1 86 ? -13.736 -9.724 18.730 1.00 96.81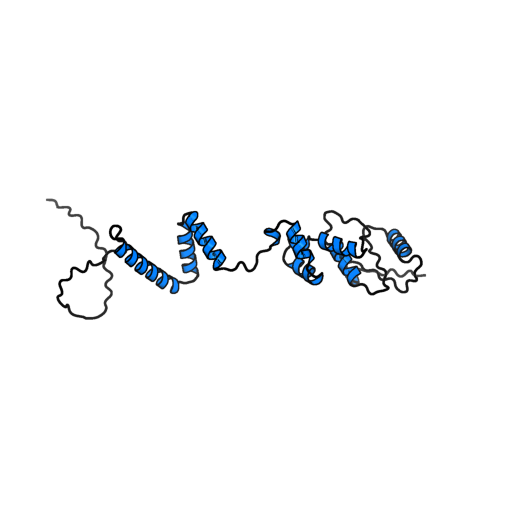 86 GLN A C 1
ATOM 712 O O . GLN A 1 86 ? -13.783 -8.576 18.300 1.00 96.81 86 GLN A O 1
ATOM 717 N N . LEU A 1 87 ? -12.662 -10.500 18.550 1.00 96.31 87 LEU A N 1
ATOM 718 C CA . LEU A 1 87 ? -11.481 -10.057 17.804 1.00 96.31 87 LEU A CA 1
ATOM 719 C C . LEU A 1 87 ? -11.789 -9.814 16.321 1.00 96.31 87 LEU A C 1
ATOM 721 O O . LEU A 1 87 ? -11.317 -8.824 15.762 1.00 96.31 87 LEU A O 1
ATOM 725 N N . LYS A 1 88 ? -12.607 -10.669 15.689 1.00 94.81 88 LYS A N 1
ATOM 726 C CA . LYS A 1 88 ? -13.100 -10.448 14.316 1.00 94.81 88 LYS A CA 1
ATOM 727 C C . LYS A 1 88 ? -13.911 -9.156 14.221 1.00 94.81 88 LYS A C 1
ATOM 729 O O . LYS A 1 88 ? -13.627 -8.331 13.363 1.00 94.81 88 LYS A O 1
ATOM 734 N N . TYR A 1 89 ? -14.820 -8.927 15.165 1.00 95.31 89 TYR A N 1
ATOM 735 C CA . TYR A 1 89 ? -15.566 -7.673 15.244 1.00 95.31 89 TYR A CA 1
ATOM 736 C C . TYR A 1 89 ? -14.643 -6.445 15.381 1.00 95.31 89 TYR A C 1
ATOM 738 O O . TYR A 1 89 ? -14.803 -5.464 14.657 1.00 95.31 89 TYR A O 1
ATOM 746 N N . CYS A 1 90 ? -13.623 -6.505 16.247 1.00 94.44 90 CYS A N 1
ATOM 747 C CA . CYS A 1 90 ? -12.627 -5.436 16.366 1.00 94.44 90 CYS A CA 1
ATOM 748 C C . CYS A 1 90 ? -11.841 -5.214 15.065 1.00 94.44 90 CYS A C 1
ATOM 750 O O . CYS A 1 90 ? -11.600 -4.067 14.694 1.00 94.44 90 CYS A O 1
ATOM 752 N N . ARG A 1 91 ? -11.451 -6.286 14.361 1.00 91.50 91 ARG A N 1
ATOM 753 C CA . ARG A 1 91 ? -10.783 -6.197 13.054 1.00 91.50 91 ARG A CA 1
ATOM 754 C C . ARG A 1 91 ? -11.648 -5.439 12.051 1.00 91.50 91 ARG A C 1
ATOM 756 O O . ARG A 1 91 ? -11.137 -4.542 11.387 1.00 91.50 91 ARG A O 1
ATOM 763 N N . ASP A 1 92 ? -12.925 -5.789 11.947 1.00 91.94 92 ASP A N 1
ATOM 764 C CA . ASP A 1 92 ? -13.831 -5.187 10.968 1.00 91.94 92 ASP A CA 1
ATOM 765 C C . ASP A 1 92 ? -14.037 -3.691 11.252 1.00 91.94 92 ASP A C 1
ATOM 767 O O . ASP A 1 92 ? -13.956 -2.871 10.338 1.00 91.94 92 ASP A O 1
ATOM 771 N N . LEU A 1 93 ? -14.179 -3.311 12.529 1.00 91.62 93 LEU A N 1
ATOM 772 C CA . LEU A 1 93 ? -14.215 -1.903 12.938 1.00 91.62 93 LEU A CA 1
ATOM 773 C C . LEU A 1 93 ? -12.927 -1.154 12.572 1.00 91.62 93 LEU A C 1
ATOM 775 O O . LEU A 1 93 ? -12.987 -0.034 12.067 1.00 91.62 93 LEU A O 1
ATOM 779 N N . LEU A 1 94 ? -11.761 -1.761 12.811 1.00 89.75 94 LEU A N 1
ATOM 780 C CA . LEU A 1 94 ? -10.470 -1.140 12.509 1.00 89.75 94 LEU A CA 1
ATOM 781 C C . LEU A 1 94 ? -10.238 -0.975 11.006 1.00 89.75 94 LEU A C 1
ATOM 783 O O . LEU A 1 94 ? -9.681 0.040 10.607 1.00 89.75 94 LEU A O 1
ATOM 787 N N . ILE A 1 95 ? -10.684 -1.923 10.177 1.00 85.00 95 ILE A N 1
ATOM 788 C CA . ILE A 1 95 ? -10.598 -1.825 8.710 1.00 85.00 95 ILE A CA 1
ATOM 789 C C . ILE A 1 95 ? -11.403 -0.630 8.185 1.00 85.00 95 ILE A C 1
ATOM 791 O O . ILE A 1 95 ? -10.975 0.030 7.241 1.00 85.00 95 ILE A O 1
ATOM 795 N N . VAL A 1 96 ? -12.558 -0.344 8.791 1.00 85.25 96 VAL A N 1
ATOM 796 C CA . VAL A 1 96 ? -13.378 0.820 8.426 1.00 85.25 96 VAL A CA 1
ATOM 797 C C . VAL A 1 96 ? -12.763 2.119 8.957 1.00 85.25 96 VAL A C 1
ATOM 799 O O . VAL A 1 96 ? -12.753 3.126 8.254 1.00 85.25 96 VAL A O 1
ATOM 802 N N . ALA A 1 97 ? -12.251 2.107 10.191 1.00 85.25 97 ALA A N 1
ATOM 803 C CA . ALA A 1 97 ? -11.730 3.302 10.855 1.00 85.25 97 ALA A CA 1
ATOM 804 C C . ALA A 1 97 ? -10.348 3.738 10.344 1.00 85.25 97 ALA A C 1
ATOM 806 O O . ALA A 1 97 ? -10.047 4.930 10.307 1.00 85.25 97 ALA A O 1
ATOM 807 N N . VAL A 1 98 ? -9.499 2.781 9.967 1.00 81.38 98 VAL A N 1
ATOM 808 C CA . VAL A 1 98 ? -8.157 3.024 9.439 1.00 81.38 98 VAL A CA 1
ATOM 809 C C . VAL A 1 98 ? -8.178 2.665 7.957 1.00 81.38 98 VAL A C 1
ATOM 811 O O . VAL A 1 98 ? -8.086 1.479 7.629 1.00 81.38 98 VAL A O 1
ATOM 814 N N . PRO A 1 99 ? -8.296 3.649 7.043 1.00 70.12 99 PRO A N 1
ATOM 815 C CA . PRO A 1 99 ? -8.258 3.351 5.624 1.00 70.12 99 PRO A CA 1
ATOM 816 C C . PRO A 1 99 ? -6.939 2.651 5.317 1.00 70.12 99 PRO A C 1
ATOM 818 O O . PRO A 1 99 ? -5.859 3.111 5.695 1.00 70.12 99 PRO A O 1
ATOM 821 N N . VAL A 1 100 ? -7.036 1.518 4.634 1.00 66.00 100 VAL A N 1
ATOM 822 C CA . VAL A 1 100 ? -5.880 0.784 4.133 1.00 66.00 100 VAL A CA 1
ATOM 823 C C . VAL A 1 100 ? -5.277 1.612 2.997 1.00 66.00 100 VAL A C 1
ATOM 825 O O . VAL A 1 100 ? -5.615 1.443 1.832 1.00 66.00 100 VAL A O 1
ATOM 828 N N . THR A 1 101 ? -4.445 2.593 3.347 1.00 62.25 101 THR A N 1
ATOM 829 C CA . THR A 1 101 ? -3.931 3.592 2.399 1.00 62.25 101 THR A CA 1
ATOM 830 C C . THR A 1 101 ? -2.794 3.061 1.537 1.00 62.25 101 THR A C 1
ATOM 832 O O . THR A 1 101 ? -2.581 3.585 0.448 1.00 62.25 101 THR A O 1
ATOM 835 N N . GLN A 1 102 ? -2.075 2.024 1.987 1.00 61.03 102 GLN A N 1
ATOM 836 C CA . GLN A 1 102 ? -0.947 1.445 1.254 1.00 61.03 102 GLN A CA 1
ATOM 837 C C . GLN A 1 102 ? -0.879 -0.074 1.412 1.00 61.03 102 GLN A C 1
ATOM 839 O O . GLN A 1 102 ? -0.145 -0.601 2.246 1.00 61.03 102 GLN A O 1
ATOM 844 N N . VAL A 1 103 ? -1.634 -0.786 0.579 1.00 69.69 103 VAL A N 1
ATOM 845 C CA . VAL A 1 103 ? -1.400 -2.214 0.346 1.00 69.69 103 VAL A CA 1
ATOM 846 C C . VAL A 1 103 ? -0.738 -2.386 -1.006 1.00 69.69 103 VAL A C 1
ATOM 848 O O . VAL A 1 103 ? -1.226 -1.884 -2.018 1.00 69.69 103 VAL A O 1
ATOM 851 N N . ASP A 1 104 ? 0.372 -3.120 -1.013 1.00 76.69 104 ASP A N 1
ATOM 852 C CA . ASP A 1 104 ? 0.957 -3.619 -2.245 1.00 76.69 104 ASP A CA 1
ATOM 853 C C . ASP A 1 104 ? -0.027 -4.618 -2.869 1.00 76.69 104 ASP A C 1
ATOM 855 O O . ASP A 1 104 ? -0.151 -5.767 -2.434 1.00 76.69 104 ASP A O 1
ATOM 859 N N . PHE A 1 105 ? -0.758 -4.164 -3.889 1.00 80.81 105 PHE A N 1
ATOM 860 C CA . PHE A 1 105 ? -1.749 -4.987 -4.571 1.00 80.81 105 PHE A CA 1
ATOM 861 C C . PHE A 1 105 ? -1.133 -6.248 -5.178 1.00 80.81 105 PHE A C 1
ATOM 863 O O . PHE A 1 105 ? -1.853 -7.221 -5.379 1.00 80.81 105 PHE A O 1
ATOM 870 N N . THR A 1 106 ? 0.178 -6.273 -5.446 1.00 79.06 106 THR A N 1
ATOM 871 C CA . THR A 1 106 ? 0.843 -7.448 -6.023 1.00 79.06 106 THR A CA 1
ATOM 872 C C . THR A 1 106 ? 0.924 -8.627 -5.061 1.00 79.06 106 THR A C 1
ATOM 874 O O . THR A 1 106 ? 1.039 -9.765 -5.506 1.00 79.06 106 THR A O 1
ATOM 877 N N . VAL A 1 107 ? 0.803 -8.370 -3.755 1.00 80.06 107 VAL A N 1
ATOM 878 C CA . VAL A 1 107 ? 0.752 -9.400 -2.706 1.00 80.06 107 VAL A CA 1
ATOM 879 C C . VAL A 1 107 ? -0.662 -9.973 -2.558 1.00 80.06 107 VAL A C 1
ATOM 881 O O . VAL A 1 107 ? -0.837 -11.091 -2.079 1.00 80.06 107 VAL A O 1
ATOM 884 N N . VAL A 1 108 ? -1.679 -9.219 -2.981 1.00 83.94 108 VAL A N 1
ATOM 885 C CA . VAL A 1 108 ? -3.094 -9.596 -2.859 1.00 83.94 108 VAL A CA 1
ATOM 886 C C . VAL A 1 108 ? -3.632 -10.207 -4.153 1.00 83.94 108 VAL A C 1
ATOM 888 O O . VAL A 1 108 ? -4.415 -11.154 -4.116 1.00 83.94 108 VAL A O 1
ATOM 891 N N . LEU A 1 109 ? -3.229 -9.669 -5.305 1.00 84.06 109 LEU A N 1
ATOM 892 C CA . LEU A 1 109 ? -3.717 -10.083 -6.614 1.00 84.06 109 LEU A CA 1
ATOM 893 C C . LEU A 1 109 ? -2.840 -11.192 -7.218 1.00 84.06 109 LEU A C 1
ATOM 895 O O . LEU A 1 109 ? -1.611 -11.110 -7.165 1.00 84.06 109 LEU A O 1
ATOM 899 N N . PRO A 1 110 ? -3.444 -12.192 -7.889 1.00 87.56 110 PRO A N 1
ATOM 900 C CA . PRO A 1 110 ? -2.717 -13.113 -8.755 1.00 87.56 110 PRO A CA 1
ATOM 901 C C . PRO A 1 110 ? -1.788 -12.381 -9.734 1.00 87.56 110 PRO A C 1
ATOM 903 O O . PRO A 1 110 ? -2.160 -11.353 -10.307 1.00 87.56 110 PRO A O 1
ATOM 906 N N . ARG A 1 111 ? -0.602 -12.952 -9.996 1.00 83.31 111 ARG A N 1
ATOM 907 C CA . ARG A 1 111 ? 0.462 -12.327 -10.810 1.00 83.31 111 ARG A CA 1
ATOM 908 C C . ARG A 1 111 ? -0.032 -11.762 -12.148 1.00 83.31 111 ARG A C 1
ATOM 910 O O . ARG A 1 111 ? 0.411 -10.688 -12.542 1.00 83.31 111 ARG A O 1
ATOM 917 N N . PHE A 1 112 ? -0.947 -12.446 -12.836 1.00 85.62 112 PHE A N 1
ATOM 918 C CA . PHE A 1 112 ? -1.455 -11.997 -14.138 1.00 85.62 112 PHE A CA 1
ATOM 919 C C . PHE A 1 112 ? -2.272 -10.694 -14.053 1.00 85.62 112 PHE A C 1
ATOM 921 O O . PHE A 1 112 ? -2.126 -9.835 -14.919 1.00 85.62 112 PHE A O 1
ATOM 928 N N . LEU A 1 113 ? -3.079 -10.507 -13.000 1.00 87.94 113 LEU A N 1
ATOM 929 C CA . LEU A 1 113 ? -3.837 -9.269 -12.786 1.00 87.94 113 LEU A CA 1
ATOM 930 C C . LEU A 1 113 ? -2.902 -8.122 -12.424 1.00 87.94 113 LEU A C 1
ATOM 932 O O . LEU A 1 113 ? -3.054 -7.016 -12.935 1.00 87.94 113 LEU A O 1
ATOM 936 N N . SER A 1 114 ? -1.893 -8.403 -11.602 1.00 88.06 114 SER A N 1
ATOM 937 C CA . SER A 1 114 ? -0.872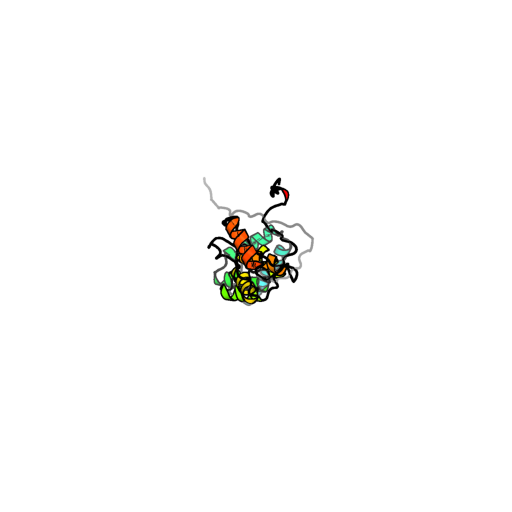 -7.423 -11.243 1.00 88.06 114 SER A CA 1
ATOM 938 C C . SER A 1 114 ? -0.113 -6.921 -12.474 1.00 88.06 114 SER A C 1
ATOM 940 O O . SER A 1 114 ? 0.047 -5.715 -12.658 1.00 88.06 114 SER A O 1
ATOM 942 N N . LEU A 1 115 ? 0.287 -7.838 -13.362 1.00 85.12 115 LEU A N 1
ATOM 943 C CA . LEU A 1 115 ? 0.918 -7.510 -14.642 1.00 85.12 115 LEU A CA 1
ATOM 944 C C . LEU A 1 115 ? -0.010 -6.708 -15.560 1.00 85.12 115 LEU A C 1
ATOM 946 O O . LEU A 1 115 ? 0.440 -5.748 -16.182 1.00 85.12 115 LEU A O 1
ATOM 950 N N . TYR A 1 116 ? -1.298 -7.057 -15.616 1.00 86.62 116 TYR A N 1
ATOM 951 C CA . TYR A 1 116 ? -2.292 -6.319 -16.395 1.00 86.62 116 TYR A CA 1
ATOM 952 C C . TYR A 1 116 ? -2.451 -4.877 -15.901 1.00 86.62 116 TYR A C 1
ATOM 954 O O . TYR A 1 116 ? -2.345 -3.952 -16.701 1.00 86.62 116 TYR A O 1
ATOM 962 N N . VAL A 1 117 ? -2.605 -4.657 -14.591 1.00 88.69 117 VAL A N 1
ATOM 963 C CA . VAL A 1 117 ? -2.682 -3.305 -14.006 1.00 88.69 117 VAL A CA 1
ATOM 964 C C . VAL A 1 117 ? -1.424 -2.497 -14.332 1.00 88.69 117 VAL A C 1
ATOM 966 O O . VAL A 1 117 ? -1.512 -1.365 -14.805 1.00 88.69 117 VAL A O 1
ATOM 969 N N . MET A 1 118 ? -0.242 -3.089 -14.153 1.00 86.12 118 MET A N 1
ATOM 970 C CA . MET A 1 118 ? 1.019 -2.410 -14.459 1.00 86.12 118 MET A CA 1
ATOM 971 C C . MET A 1 118 ? 1.238 -2.176 -15.958 1.00 86.12 118 MET A C 1
ATOM 973 O O . MET A 1 118 ? 1.951 -1.246 -16.334 1.00 86.12 118 MET A O 1
ATOM 977 N N . SER A 1 119 ? 0.597 -2.952 -16.834 1.00 85.75 119 SER A N 1
ATOM 978 C CA . SER A 1 119 ? 0.682 -2.748 -18.283 1.00 85.75 119 SER A CA 1
ATOM 979 C C . SER A 1 119 ? 0.107 -1.401 -18.742 1.00 85.75 119 SER A C 1
ATOM 981 O O . SER A 1 119 ? 0.510 -0.923 -19.802 1.00 85.75 119 SER A O 1
ATOM 983 N N . PHE A 1 120 ? -0.737 -0.745 -17.934 1.00 87.25 120 PHE A N 1
ATOM 984 C CA . PHE A 1 120 ? -1.272 0.595 -18.212 1.00 87.25 120 PHE A CA 1
ATOM 985 C C . PHE A 1 120 ? -0.326 1.740 -17.836 1.00 87.25 120 PHE A C 1
ATOM 987 O O . PHE A 1 120 ? -0.532 2.872 -18.267 1.00 87.25 120 PHE A O 1
ATOM 994 N N . LEU A 1 121 ? 0.720 1.474 -17.050 1.00 87.81 121 LEU A N 1
ATOM 995 C CA . LEU A 1 121 ? 1.646 2.506 -16.587 1.00 87.81 121 LEU A CA 1
ATOM 996 C C . LEU A 1 121 ? 2.567 2.992 -17.717 1.00 87.81 121 LEU A C 1
ATOM 998 O O . LEU A 1 121 ? 2.961 2.229 -18.609 1.00 87.81 121 LEU A O 1
ATOM 1002 N N . SER A 1 122 ? 2.962 4.267 -17.689 1.00 86.62 122 SER A N 1
ATOM 1003 C CA . SER A 1 122 ? 3.987 4.756 -18.615 1.00 86.62 122 SER A CA 1
ATOM 1004 C C . SER A 1 122 ? 5.353 4.124 -18.285 1.00 86.62 122 SER A C 1
ATOM 1006 O O . SER A 1 122 ? 5.564 3.664 -17.163 1.00 86.62 122 SER A O 1
ATOM 1008 N N . PRO A 1 123 ? 6.326 4.091 -19.217 1.00 83.00 123 PRO A N 1
ATOM 1009 C CA . PRO A 1 123 ? 7.679 3.614 -18.912 1.00 83.00 123 PRO A CA 1
ATOM 1010 C C . PRO A 1 123 ? 8.323 4.347 -17.727 1.00 83.00 123 PRO A C 1
ATOM 1012 O O . PRO A 1 123 ? 9.040 3.739 -16.936 1.00 83.00 123 PRO A O 1
ATOM 1015 N N . ARG A 1 124 ? 8.037 5.647 -17.580 1.00 84.06 124 ARG A N 1
ATOM 1016 C CA . ARG A 1 124 ? 8.501 6.452 -16.447 1.00 84.06 124 ARG A CA 1
ATOM 1017 C C . ARG A 1 124 ? 7.872 5.967 -15.145 1.00 84.06 124 ARG A C 1
ATOM 1019 O O . ARG A 1 124 ? 8.596 5.724 -14.185 1.00 84.06 124 ARG A O 1
ATOM 1026 N N . ASP A 1 125 ? 6.560 5.754 -15.146 1.00 87.50 125 ASP A N 1
ATOM 1027 C CA . ASP A 1 125 ? 5.836 5.288 -13.963 1.00 87.50 125 ASP A CA 1
ATOM 1028 C C . ASP A 1 125 ? 6.233 3.859 -13.587 1.00 87.50 125 ASP A C 1
ATOM 1030 O O . ASP A 1 125 ? 6.402 3.585 -12.409 1.00 87.50 125 ASP A O 1
ATOM 1034 N N . LEU A 1 126 ? 6.483 2.973 -14.560 1.00 85.81 126 LEU A N 1
ATOM 1035 C CA . LEU A 1 126 ? 7.033 1.629 -14.330 1.00 85.81 126 LEU A CA 1
ATOM 1036 C C . LEU A 1 126 ? 8.422 1.675 -13.681 1.00 85.81 126 LEU A C 1
ATOM 1038 O O . LEU A 1 126 ? 8.715 0.890 -12.780 1.00 85.81 126 LEU A O 1
ATOM 1042 N N . CYS A 1 127 ? 9.282 2.601 -14.112 1.00 80.62 127 CYS A N 1
ATOM 1043 C CA . CYS A 1 127 ? 10.590 2.812 -13.492 1.00 80.62 127 CYS A CA 1
ATOM 1044 C C . CYS A 1 127 ? 10.481 3.328 -12.050 1.00 80.62 127 CYS A C 1
ATOM 1046 O O . CYS A 1 127 ? 11.307 2.949 -11.219 1.00 80.62 127 CYS A O 1
ATOM 1048 N N . SER A 1 128 ? 9.484 4.160 -11.745 1.00 82.75 128 SER A N 1
ATOM 1049 C CA . SER A 1 128 ? 9.181 4.591 -10.375 1.00 82.75 128 SER A CA 1
ATOM 1050 C C . SER A 1 128 ? 8.593 3.451 -9.539 1.00 82.75 128 SER A C 1
ATOM 1052 O O . SER A 1 128 ? 9.047 3.204 -8.428 1.00 82.75 128 SER A O 1
ATOM 1054 N N . ALA A 1 129 ? 7.657 2.689 -10.102 1.00 82.25 129 ALA A N 1
ATOM 1055 C CA . ALA A 1 129 ? 7.062 1.493 -9.510 1.00 82.25 129 ALA A CA 1
ATOM 1056 C C . ALA A 1 129 ? 8.125 0.451 -9.113 1.00 82.25 129 ALA A C 1
ATOM 1058 O O . ALA A 1 129 ? 8.090 -0.095 -8.013 1.00 82.25 129 ALA A O 1
ATOM 1059 N N . ALA A 1 130 ? 9.127 0.224 -9.964 1.00 79.31 130 ALA A N 1
ATOM 1060 C CA . ALA A 1 130 ? 10.228 -0.702 -9.698 1.00 79.31 130 ALA A CA 1
ATOM 1061 C C . ALA A 1 130 ? 11.109 -0.325 -8.485 1.00 79.31 130 ALA A C 1
ATOM 1063 O O . ALA A 1 130 ? 11.915 -1.147 -8.051 1.00 79.31 130 ALA A O 1
ATOM 1064 N N . GLN A 1 131 ? 10.990 0.898 -7.952 1.00 80.12 131 GLN A N 1
ATOM 1065 C CA . GLN A 1 131 ? 11.712 1.349 -6.754 1.00 80.12 131 GLN A CA 1
ATOM 1066 C C . GLN A 1 131 ? 10.957 1.034 -5.454 1.00 80.12 131 GLN A C 1
ATOM 1068 O O . GLN A 1 131 ? 11.541 1.136 -4.381 1.00 80.12 131 GLN A O 1
ATOM 1073 N N . VAL A 1 132 ? 9.681 0.641 -5.539 1.00 77.12 132 VAL A N 1
ATOM 1074 C CA . VAL A 1 132 ? 8.821 0.402 -4.370 1.00 77.12 132 VAL A CA 1
ATOM 1075 C C . VAL A 1 132 ? 9.135 -0.939 -3.702 1.00 77.12 132 VAL A C 1
ATOM 1077 O O . VAL A 1 132 ? 9.197 -1.018 -2.479 1.00 77.12 132 VAL A O 1
ATOM 1080 N N . SER A 1 133 ? 9.373 -2.002 -4.480 1.00 75.06 133 SER A N 1
ATOM 1081 C CA . SER A 1 133 ? 9.775 -3.305 -3.940 1.00 75.06 133 SER A CA 1
ATOM 1082 C C . SER A 1 133 ? 10.562 -4.142 -4.952 1.00 75.06 133 SER A C 1
ATOM 1084 O O . SER A 1 133 ? 10.459 -3.962 -6.168 1.00 75.06 133 SER A O 1
ATOM 1086 N N . TRP A 1 134 ? 11.338 -5.111 -4.454 1.00 71.38 134 TRP A N 1
ATOM 1087 C CA . TRP A 1 134 ? 12.071 -6.056 -5.308 1.00 71.38 134 TRP A CA 1
ATOM 1088 C C . TRP A 1 134 ? 11.129 -6.832 -6.239 1.00 71.38 134 TRP A C 1
ATOM 1090 O O . TRP A 1 134 ? 11.472 -7.082 -7.391 1.00 71.38 134 TRP A O 1
ATOM 1100 N N . HIS A 1 135 ? 9.918 -7.148 -5.768 1.00 74.06 135 HIS A N 1
ATOM 1101 C CA . HIS A 1 135 ? 8.897 -7.835 -6.555 1.00 74.06 135 HIS A CA 1
ATOM 1102 C C . HIS A 1 135 ? 8.490 -7.033 -7.800 1.00 74.06 135 HIS A C 1
ATOM 1104 O O . HIS A 1 135 ? 8.365 -7.596 -8.887 1.00 74.06 135 HIS A O 1
ATOM 1110 N N . TRP A 1 136 ? 8.360 -5.710 -7.668 1.00 73.56 136 TRP A N 1
ATOM 1111 C CA . TRP A 1 136 ? 7.996 -4.818 -8.772 1.00 73.56 136 TRP A CA 1
ATOM 1112 C C . TRP A 1 136 ? 9.161 -4.613 -9.747 1.00 73.56 136 TRP A C 1
ATOM 1114 O O . TRP A 1 136 ? 8.956 -4.403 -10.942 1.00 73.56 136 TRP A O 1
ATOM 1124 N N . ARG A 1 137 ? 10.401 -4.733 -9.259 1.00 69.44 137 ARG A N 1
ATOM 1125 C CA . ARG A 1 137 ? 11.618 -4.621 -10.073 1.00 69.44 137 ARG A CA 1
ATOM 1126 C C . ARG A 1 137 ? 11.789 -5.761 -11.084 1.00 69.44 137 ARG A C 1
ATOM 1128 O O . ARG A 1 137 ? 12.419 -5.550 -12.114 1.00 69.44 137 ARG A O 1
ATOM 1135 N N . VAL A 1 138 ? 11.226 -6.940 -10.814 1.00 63.59 138 VAL A N 1
ATOM 1136 C CA . VAL A 1 138 ? 11.449 -8.189 -11.578 1.00 63.59 138 VAL A CA 1
ATOM 1137 C C . VAL A 1 138 ? 10.386 -8.430 -12.669 1.00 63.59 138 VAL A C 1
ATOM 1139 O O . VAL A 1 138 ? 10.302 -9.497 -13.275 1.00 63.59 138 VAL A O 1
ATOM 1142 N N . LEU A 1 139 ? 9.562 -7.432 -12.988 1.00 68.50 139 LEU A N 1
ATOM 1143 C CA . LEU A 1 139 ? 8.511 -7.549 -14.009 1.00 68.50 139 LEU A CA 1
ATOM 1144 C C . LEU A 1 139 ? 9.054 -7.298 -15.426 1.00 68.50 139 LEU A C 1
ATOM 1146 O O . LEU A 1 139 ? 8.544 -6.469 -16.177 1.00 68.50 139 LEU A O 1
ATOM 1150 N N . ASP A 1 140 ? 10.093 -8.048 -15.800 1.00 67.19 140 ASP A N 1
ATOM 1151 C CA . ASP A 1 140 ? 10.806 -7.909 -17.079 1.00 67.19 140 ASP A CA 1
ATOM 1152 C C . ASP A 1 140 ? 9.915 -8.244 -18.290 1.00 67.19 140 ASP A C 1
ATOM 1154 O O . ASP A 1 140 ? 10.039 -7.659 -19.363 1.00 67.19 140 ASP A O 1
ATOM 1158 N N . CYS A 1 141 ? 8.914 -9.107 -18.088 1.00 74.00 141 CYS A N 1
ATOM 1159 C CA . CYS A 1 141 ? 7.927 -9.460 -19.111 1.00 74.00 141 CYS A CA 1
ATOM 1160 C C . CYS A 1 141 ? 7.106 -8.266 -19.639 1.00 74.00 141 CYS A C 1
ATOM 1162 O O . CYS A 1 141 ? 6.741 -8.268 -20.813 1.00 74.00 141 CYS A O 1
ATOM 1164 N N . ILE A 1 142 ? 6.863 -7.222 -18.829 1.00 83.12 142 ILE A N 1
ATOM 1165 C CA . ILE A 1 142 ? 6.168 -6.005 -19.294 1.00 83.12 142 ILE A CA 1
ATOM 1166 C C . ILE A 1 142 ? 7.043 -5.251 -20.302 1.00 83.12 142 ILE A C 1
ATOM 1168 O O . ILE A 1 142 ? 6.544 -4.700 -21.283 1.00 83.12 142 ILE A O 1
ATOM 1172 N N . TRP A 1 143 ? 8.356 -5.225 -20.068 1.00 84.62 143 TRP A N 1
ATOM 1173 C CA . TRP A 1 143 ? 9.311 -4.580 -20.962 1.00 84.62 143 TRP A CA 1
ATOM 1174 C C . TRP A 1 143 ? 9.492 -5.386 -22.248 1.00 84.62 143 TRP A C 1
ATOM 1176 O O . TRP A 1 143 ? 9.479 -4.793 -23.326 1.00 84.62 143 TRP A O 1
ATOM 1186 N N . ALA A 1 144 ? 9.557 -6.718 -22.148 1.00 84.75 144 ALA A N 1
ATOM 1187 C CA . ALA A 1 144 ? 9.661 -7.614 -23.299 1.00 84.75 144 ALA A CA 1
ATOM 1188 C C . ALA A 1 144 ? 8.512 -7.411 -24.293 1.00 84.75 144 ALA A C 1
ATOM 1190 O O . ALA A 1 144 ? 8.737 -7.104 -25.461 1.00 84.75 144 ALA A O 1
ATOM 1191 N N . ASP A 1 145 ? 7.274 -7.482 -23.809 1.00 83.38 145 ASP A N 1
ATOM 1192 C CA . ASP A 1 145 ? 6.066 -7.309 -24.615 1.00 83.38 145 ASP A CA 1
ATOM 1193 C C . ASP A 1 145 ? 6.013 -5.933 -25.319 1.00 83.38 145 ASP A C 1
ATOM 1195 O O . ASP A 1 145 ? 5.647 -5.819 -26.493 1.00 83.38 145 ASP A O 1
ATOM 1199 N N . ARG A 1 146 ? 6.469 -4.867 -24.647 1.00 85.38 146 ARG A N 1
ATOM 1200 C CA . ARG A 1 146 ? 6.536 -3.524 -25.246 1.00 85.38 146 ARG A CA 1
ATOM 1201 C C . ARG A 1 146 ? 7.657 -3.356 -26.271 1.00 85.38 146 ARG A C 1
ATOM 1203 O O . ARG A 1 146 ? 7.483 -2.566 -27.199 1.00 85.38 146 ARG A O 1
ATOM 1210 N N . CYS A 1 147 ? 8.790 -4.030 -26.093 1.00 85.56 147 CYS A N 1
ATOM 1211 C CA . CYS A 1 147 ? 9.877 -4.052 -27.071 1.00 85.56 147 CYS A CA 1
ATOM 1212 C C . CYS A 1 147 ? 9.460 -4.839 -28.320 1.00 85.56 147 CYS A C 1
ATOM 1214 O O . CYS A 1 147 ? 9.524 -4.309 -29.428 1.00 85.56 147 CYS A O 1
ATOM 1216 N N . ILE A 1 148 ? 8.912 -6.043 -28.138 1.00 85.06 148 ILE A N 1
ATOM 1217 C CA . ILE A 1 148 ? 8.478 -6.927 -29.228 1.00 85.06 148 ILE A CA 1
ATOM 1218 C C . ILE A 1 148 ? 7.429 -6.247 -30.115 1.00 85.06 148 ILE A C 1
ATOM 1220 O O . ILE A 1 148 ? 7.559 -6.263 -31.337 1.00 85.06 148 ILE A O 1
ATOM 1224 N N . ARG A 1 149 ? 6.437 -5.557 -29.529 1.00 84.69 149 ARG A N 1
ATOM 1225 C CA . ARG A 1 149 ? 5.445 -4.783 -30.304 1.00 84.69 149 ARG A CA 1
ATOM 1226 C C . ARG A 1 149 ? 6.048 -3.688 -31.188 1.00 84.69 149 ARG A C 1
ATOM 1228 O O . ARG A 1 149 ? 5.399 -3.261 -32.137 1.00 84.69 149 ARG A O 1
ATOM 1235 N N . ARG A 1 150 ? 7.253 -3.210 -30.873 1.00 82.25 150 ARG A N 1
ATOM 1236 C CA . ARG A 1 150 ? 7.989 -2.213 -31.666 1.00 82.25 150 ARG A CA 1
ATOM 1237 C C . ARG A 1 150 ? 8.998 -2.835 -32.631 1.00 82.25 150 ARG A C 1
ATOM 1239 O O . ARG A 1 150 ? 9.737 -2.098 -33.275 1.00 82.25 150 ARG A O 1
ATOM 1246 N N . GLY A 1 151 ? 9.050 -4.163 -32.721 1.00 80.25 151 GLY A N 1
ATOM 1247 C CA . GLY A 1 151 ? 10.079 -4.874 -33.479 1.00 80.25 151 GLY A CA 1
ATOM 1248 C C . GLY A 1 151 ? 11.468 -4.777 -32.843 1.00 80.25 151 GLY A C 1
ATOM 1249 O O . GLY A 1 151 ? 12.470 -4.977 -33.522 1.00 80.25 151 GLY A O 1
ATOM 1250 N N . TRP A 1 152 ? 11.546 -4.433 -31.557 1.00 84.81 152 TRP A N 1
ATOM 1251 C CA . TRP A 1 152 ? 12.797 -4.355 -30.812 1.00 84.81 152 TRP A CA 1
ATOM 1252 C C . TRP A 1 152 ? 13.053 -5.702 -30.151 1.00 84.81 152 TRP A C 1
ATOM 1254 O O . TRP A 1 152 ? 12.442 -6.035 -29.134 1.00 84.81 152 TRP A O 1
ATOM 1264 N N . PHE A 1 153 ? 13.921 -6.496 -30.764 1.00 80.69 153 PHE A N 1
ATOM 1265 C CA . PHE A 1 153 ? 14.284 -7.821 -30.279 1.00 80.69 153 PHE A CA 1
ATOM 1266 C C . PHE A 1 153 ? 15.682 -7.785 -29.669 1.00 80.69 153 PHE A C 1
ATOM 1268 O O . PHE A 1 153 ? 16.593 -7.164 -30.220 1.00 80.69 153 PHE A O 1
ATOM 1275 N N . LEU A 1 154 ? 15.861 -8.479 -28.543 1.00 77.94 154 LEU A N 1
ATOM 1276 C CA . LEU A 1 154 ? 17.195 -8.709 -28.003 1.00 77.94 154 LEU A CA 1
ATOM 1277 C C . LEU A 1 154 ? 18.011 -9.575 -28.979 1.00 77.94 154 LEU A C 1
ATOM 1279 O O . LEU A 1 154 ? 17.464 -10.522 -29.548 1.00 77.94 154 LEU A O 1
ATOM 1283 N N . PRO A 1 155 ? 19.318 -9.303 -29.148 1.00 71.94 155 PRO A N 1
ATOM 1284 C CA . PRO A 1 155 ? 20.183 -10.106 -30.012 1.00 71.94 155 PRO A CA 1
ATOM 1285 C C . PRO A 1 155 ? 20.555 -11.466 -29.395 1.00 71.94 155 PRO A C 1
ATOM 1287 O O . PRO A 1 155 ? 21.246 -12.260 -30.026 1.00 71.94 155 PRO A O 1
ATOM 1290 N N . TYR A 1 156 ? 20.106 -11.734 -28.167 1.00 76.00 156 TYR A N 1
ATOM 1291 C CA . TYR A 1 156 ? 20.316 -12.976 -27.432 1.00 76.00 156 TYR A CA 1
ATOM 1292 C C . TYR A 1 156 ? 19.098 -13.290 -26.554 1.00 76.00 156 TYR A C 1
ATOM 1294 O O . TYR A 1 156 ? 18.242 -12.437 -26.306 1.00 76.00 156 TYR A O 1
ATOM 1302 N N . THR A 1 157 ? 19.023 -14.525 -26.062 1.00 74.94 157 THR A N 1
ATOM 1303 C CA . THR A 1 157 ? 18.035 -14.941 -25.061 1.00 74.94 157 THR A CA 1
ATOM 1304 C C . THR A 1 157 ? 18.579 -14.679 -23.655 1.00 74.94 157 THR A C 1
ATOM 1306 O O . THR A 1 157 ? 19.599 -15.284 -23.311 1.00 74.94 157 THR A O 1
ATOM 1309 N N . PRO A 1 158 ? 17.933 -13.825 -22.836 1.00 77.12 158 PRO A N 1
ATOM 1310 C CA . PRO A 1 158 ? 18.369 -13.568 -21.465 1.00 77.12 158 PRO A CA 1
ATOM 1311 C C . PRO A 1 158 ? 18.469 -14.854 -20.647 1.00 77.12 158 PRO A C 1
ATOM 1313 O O . PRO A 1 158 ? 17.609 -15.730 -20.757 1.00 77.12 158 PRO A O 1
ATOM 1316 N N . GLY A 1 159 ? 19.498 -14.956 -19.804 1.00 73.06 159 GLY A N 1
ATOM 1317 C CA . GLY A 1 159 ? 19.592 -16.051 -18.834 1.00 73.06 159 GLY A CA 1
ATOM 1318 C C . GLY A 1 159 ? 18.524 -15.937 -17.737 1.00 73.06 159 GLY A C 1
ATOM 1319 O O . GLY A 1 159 ? 18.046 -14.845 -17.445 1.00 73.06 159 GLY A O 1
ATOM 1320 N N . GLU A 1 160 ? 18.185 -17.040 -17.062 1.00 69.12 160 GLU A N 1
ATOM 1321 C CA . GLU A 1 160 ? 17.138 -17.060 -16.014 1.00 69.12 160 GLU A CA 1
ATOM 1322 C C . GLU A 1 160 ? 17.376 -16.063 -14.860 1.00 69.12 160 GLU A C 1
ATOM 1324 O O . GLU A 1 160 ? 16.429 -15.606 -14.225 1.00 69.12 160 GLU A O 1
ATOM 1329 N N . ASN A 1 161 ? 18.636 -15.688 -14.617 1.00 69.88 161 ASN A N 1
ATOM 1330 C CA . ASN A 1 161 ? 19.045 -14.744 -13.569 1.00 69.88 161 ASN A CA 1
ATOM 1331 C C . ASN A 1 161 ? 19.375 -13.339 -14.101 1.00 69.88 161 ASN A C 1
ATOM 1333 O O . ASN A 1 161 ? 19.873 -12.490 -13.358 1.00 69.88 161 ASN A O 1
ATOM 1337 N N . GLU A 1 162 ? 19.145 -13.087 -15.387 1.00 74.19 162 GLU A N 1
ATOM 1338 C CA . GLU A 1 162 ? 19.459 -11.819 -16.030 1.00 74.19 162 GLU A CA 1
ATOM 1339 C C . GLU A 1 162 ? 18.248 -10.883 -15.999 1.00 74.19 162 GLU A C 1
ATOM 1341 O O . GLU A 1 162 ? 17.477 -10.757 -16.949 1.00 74.19 162 GLU A O 1
ATOM 1346 N N . PHE A 1 163 ? 18.062 -10.226 -14.858 1.00 74.56 163 PHE A N 1
ATOM 1347 C CA . PHE A 1 163 ? 16.934 -9.325 -14.651 1.00 74.56 163 PHE A CA 1
ATOM 1348 C C . PHE A 1 163 ? 17.172 -7.954 -15.292 1.00 74.56 163 PHE A C 1
ATOM 1350 O O . PHE A 1 163 ? 18.177 -7.295 -15.026 1.00 74.56 163 PHE A O 1
ATOM 1357 N N . GLY A 1 164 ? 16.189 -7.470 -16.054 1.00 77.00 164 GLY A N 1
ATOM 1358 C CA . GLY A 1 164 ? 16.179 -6.102 -16.572 1.00 77.00 164 GLY A CA 1
ATOM 1359 C C . GLY A 1 164 ? 16.857 -5.935 -17.929 1.00 77.00 164 GLY A C 1
ATOM 1360 O O . GLY A 1 164 ? 17.019 -4.796 -18.371 1.00 77.00 164 GLY A O 1
ATOM 1361 N N . ALA A 1 165 ? 17.212 -7.030 -18.610 1.00 80.00 165 ALA A N 1
ATOM 1362 C CA . ALA A 1 165 ? 17.732 -6.994 -19.976 1.00 80.00 165 ALA A CA 1
ATOM 1363 C C . ALA A 1 165 ? 16.750 -6.278 -20.918 1.00 80.00 165 ALA A C 1
ATOM 1365 O O . ALA A 1 165 ? 17.125 -5.338 -21.624 1.00 80.00 165 ALA A O 1
ATOM 1366 N N . TRP A 1 166 ? 15.460 -6.630 -20.849 1.00 83.50 166 TRP A N 1
ATOM 1367 C CA . TRP A 1 166 ? 14.425 -5.990 -21.663 1.00 83.50 166 TRP A CA 1
ATOM 1368 C C . TRP A 1 166 ? 14.182 -4.537 -21.274 1.00 83.50 166 TRP A C 1
ATOM 1370 O O . TRP A 1 166 ? 14.002 -3.692 -22.152 1.00 83.50 166 TRP A O 1
ATOM 1380 N N . LYS A 1 167 ? 14.210 -4.221 -19.973 1.00 83.19 167 LYS A N 1
ATOM 1381 C CA . LYS A 1 167 ? 14.118 -2.836 -19.493 1.00 83.19 167 LYS A CA 1
ATOM 1382 C C . LYS A 1 167 ? 15.258 -1.978 -20.043 1.00 83.19 167 LYS A C 1
ATOM 1384 O O . LYS A 1 167 ? 15.004 -0.900 -20.573 1.00 83.19 167 LYS A O 1
ATOM 1389 N N . ASN A 1 168 ? 16.500 -2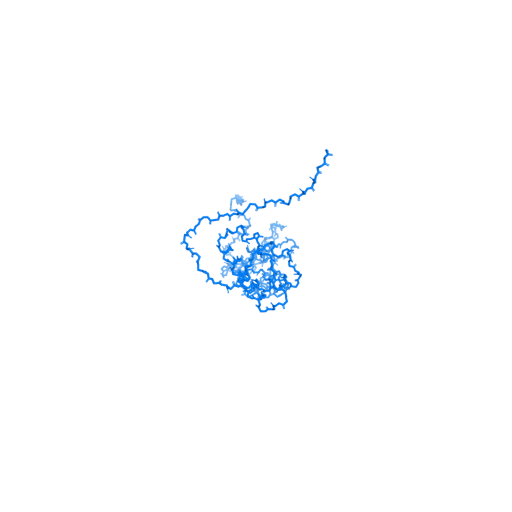.438 -19.927 1.00 79.88 168 ASN A N 1
ATOM 1390 C CA . ASN A 1 168 ? 17.664 -1.694 -20.404 1.00 79.88 168 ASN A CA 1
ATOM 1391 C C . ASN A 1 168 ? 17.601 -1.505 -21.921 1.00 79.88 168 ASN A C 1
ATOM 1393 O O . ASN A 1 168 ? 17.760 -0.387 -22.406 1.00 79.88 168 ASN A O 1
ATOM 1397 N N . HIS A 1 169 ? 17.262 -2.564 -22.658 1.00 81.94 169 HIS A N 1
ATOM 1398 C CA . HIS A 1 169 ? 17.071 -2.508 -24.104 1.00 81.94 169 HIS A CA 1
ATOM 1399 C C . HIS A 1 169 ? 15.998 -1.488 -24.512 1.00 81.94 169 HIS A C 1
ATOM 1401 O O . HIS A 1 169 ? 16.229 -0.660 -25.393 1.00 81.94 169 HIS A O 1
ATOM 1407 N N . TYR A 1 170 ? 14.858 -1.483 -23.813 1.00 85.31 170 TYR A N 1
ATOM 1408 C CA . TYR A 1 170 ? 13.794 -0.503 -24.015 1.00 85.31 170 TYR A CA 1
ATOM 1409 C C . TYR A 1 170 ? 14.290 0.929 -23.822 1.00 85.31 170 TYR A C 1
ATOM 1411 O O . TYR A 1 170 ? 13.973 1.806 -24.622 1.00 85.31 170 TYR A O 1
ATOM 1419 N N . LEU A 1 171 ? 15.012 1.189 -22.729 1.00 82.19 171 LEU A N 1
ATOM 1420 C CA . LEU A 1 171 ? 15.465 2.535 -22.382 1.00 82.19 171 LEU A CA 1
ATOM 1421 C C . LEU A 1 171 ? 16.481 3.062 -23.395 1.00 82.19 171 LEU A C 1
ATOM 1423 O O . LEU A 1 171 ? 16.398 4.228 -23.775 1.00 82.19 171 LEU A O 1
ATOM 1427 N N . VAL A 1 172 ? 17.387 2.199 -23.865 1.00 80.62 172 VAL A N 1
ATOM 1428 C CA . VAL A 1 172 ? 18.355 2.547 -24.907 1.00 80.62 172 VAL A CA 1
ATOM 1429 C C . VAL A 1 172 ? 17.623 2.882 -26.202 1.00 80.62 172 VAL A C 1
ATOM 1431 O O . VAL A 1 172 ? 17.726 4.008 -26.675 1.00 80.62 172 VAL A O 1
ATOM 1434 N N . LEU A 1 173 ? 16.821 1.960 -26.742 1.00 80.94 173 LEU A N 1
ATOM 1435 C CA . LEU A 1 173 ? 16.148 2.165 -28.031 1.00 80.94 173 LEU A CA 1
ATOM 1436 C C . LEU A 1 173 ? 15.092 3.273 -27.994 1.00 80.94 173 LEU A C 1
ATOM 1438 O O . LEU A 1 173 ? 14.945 4.020 -28.957 1.00 80.94 173 LEU A O 1
ATOM 1442 N N . GLY A 1 174 ? 14.393 3.434 -26.871 1.00 78.62 174 GLY A N 1
ATOM 1443 C CA . GLY A 1 174 ? 13.412 4.500 -26.677 1.00 78.62 174 GLY A CA 1
ATOM 1444 C C . GLY A 1 174 ? 14.018 5.902 -26.581 1.00 78.62 174 GLY A C 1
ATOM 1445 O O . GLY A 1 174 ? 13.307 6.873 -26.825 1.00 78.62 174 GLY A O 1
ATOM 1446 N N . GLY A 1 175 ? 15.302 6.020 -26.233 1.00 75.44 175 GLY A N 1
ATOM 1447 C CA . GLY A 1 175 ? 16.027 7.293 -26.180 1.00 75.44 175 GLY A CA 1
ATOM 1448 C C . GLY A 1 175 ? 16.772 7.649 -27.469 1.00 75.44 175 GLY A C 1
ATOM 1449 O O . GLY A 1 175 ? 17.333 8.741 -27.575 1.00 75.44 175 GLY A O 1
ATOM 1450 N N . VAL A 1 176 ? 16.807 6.742 -28.445 1.00 79.06 176 VAL A N 1
ATOM 1451 C CA . VAL 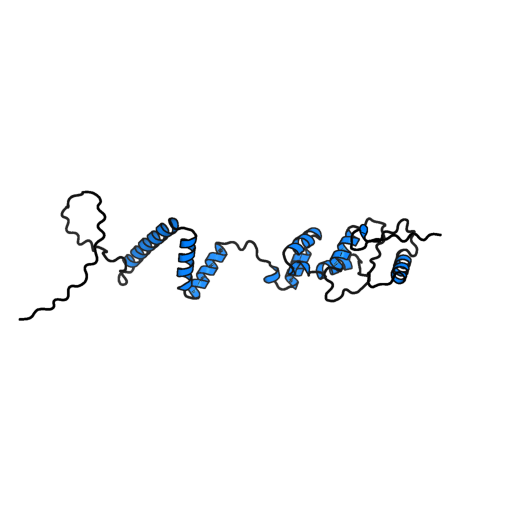A 1 176 ? 17.609 6.899 -29.657 1.00 79.06 176 VAL A CA 1
ATOM 1452 C C . VAL A 1 176 ? 16.907 7.810 -30.666 1.00 79.06 176 VAL A C 1
ATOM 1454 O O . VAL A 1 176 ? 15.717 7.675 -30.949 1.00 79.06 176 VAL A O 1
ATOM 1457 N N . LYS A 1 177 ? 17.659 8.770 -31.220 1.00 72.31 177 LYS A N 1
ATOM 1458 C CA . LYS A 1 177 ? 17.165 9.682 -32.262 1.00 72.31 177 LYS A CA 1
ATOM 1459 C C . LYS A 1 177 ? 16.899 8.928 -33.566 1.00 72.31 177 LYS A C 1
ATOM 1461 O O . LYS A 1 177 ? 17.620 7.996 -33.912 1.00 72.31 177 LYS A O 1
ATOM 1466 N N . ALA A 1 178 ? 15.911 9.393 -34.329 1.00 70.25 178 ALA A N 1
ATOM 1467 C CA . ALA A 1 178 ? 15.654 8.889 -35.675 1.00 70.25 178 ALA A CA 1
ATOM 1468 C C . ALA A 1 178 ? 16.931 8.946 -36.538 1.00 70.25 178 ALA A C 1
ATOM 1470 O O . ALA A 1 178 ? 17.639 9.953 -36.534 1.00 70.25 178 ALA A O 1
ATOM 1471 N N . GLY A 1 179 ? 17.216 7.860 -37.261 1.00 68.00 179 GLY A N 1
ATOM 1472 C CA . GLY A 1 179 ? 18.414 7.728 -38.100 1.00 68.00 179 GLY A CA 1
ATOM 1473 C C . GLY A 1 179 ? 19.652 7.166 -37.392 1.00 68.00 179 GLY A C 1
ATOM 1474 O O . GLY A 1 179 ? 20.703 7.071 -38.016 1.00 68.00 179 GLY A O 1
ATOM 1475 N N . VAL A 1 180 ? 19.551 6.780 -36.117 1.00 73.75 180 VAL A N 1
ATOM 1476 C CA . VAL A 1 180 ? 20.621 6.070 -35.404 1.00 73.75 180 VAL A CA 1
ATOM 1477 C C . VAL A 1 180 ? 20.300 4.576 -35.358 1.00 73.75 180 VAL A C 1
ATOM 1479 O O . VAL A 1 180 ? 19.260 4.170 -34.840 1.00 73.75 180 VAL A O 1
ATOM 1482 N N . ILE A 1 181 ? 21.212 3.763 -35.889 1.00 71.44 181 ILE A N 1
ATOM 1483 C CA . ILE A 1 181 ? 21.152 2.301 -35.819 1.00 71.44 181 ILE A CA 1
ATOM 1484 C C . ILE A 1 181 ? 21.822 1.874 -34.518 1.00 71.44 181 ILE A C 1
ATOM 1486 O O . ILE A 1 181 ? 22.968 2.238 -34.255 1.00 71.44 181 ILE A O 1
ATOM 1490 N N . VAL A 1 182 ? 21.106 1.113 -33.696 1.00 72.94 182 VAL A N 1
ATOM 1491 C CA . VAL A 1 182 ? 21.629 0.610 -32.425 1.00 72.94 182 VAL A CA 1
ATOM 1492 C C . VAL A 1 182 ? 21.953 -0.859 -32.577 1.00 72.94 182 VAL A C 1
ATOM 1494 O O . VAL A 1 182 ? 21.074 -1.672 -32.853 1.00 72.94 182 VAL A O 1
ATOM 1497 N N . VAL A 1 183 ? 23.214 -1.189 -32.335 1.00 72.00 183 VAL A N 1
ATOM 1498 C CA . VAL A 1 183 ? 23.683 -2.564 -32.222 1.00 72.00 183 VAL A CA 1
ATOM 1499 C C . VAL A 1 183 ? 23.997 -2.805 -30.756 1.00 72.00 183 VAL A C 1
ATOM 1501 O O . VAL A 1 183 ? 24.869 -2.152 -30.185 1.00 72.00 183 VAL A O 1
ATOM 1504 N N . VAL A 1 184 ? 23.237 -3.693 -30.120 1.00 67.94 184 VAL A N 1
ATOM 1505 C CA . VAL A 1 184 ? 23.474 -4.058 -28.720 1.00 67.94 184 VAL A CA 1
ATOM 1506 C C . VAL A 1 184 ? 24.553 -5.132 -28.685 1.00 67.94 184 VAL A C 1
ATOM 1508 O O . VAL A 1 184 ? 24.354 -6.218 -29.227 1.00 67.94 184 VAL A O 1
ATOM 1511 N N . TYR A 1 185 ? 25.681 -4.804 -28.055 1.00 67.50 185 TYR A N 1
ATOM 1512 C CA . TYR A 1 185 ? 26.806 -5.711 -27.856 1.00 67.50 185 TYR A CA 1
ATOM 1513 C C . TYR A 1 185 ? 26.714 -6.397 -26.492 1.00 67.50 185 TYR A C 1
ATOM 1515 O O . TYR A 1 185 ? 26.579 -5.727 -25.467 1.00 67.50 185 TYR A O 1
ATOM 1523 N N . ASP A 1 186 ? 26.826 -7.724 -26.478 1.00 64.12 186 ASP A N 1
ATOM 1524 C CA . ASP A 1 186 ? 27.049 -8.491 -25.256 1.00 64.12 186 ASP A CA 1
ATOM 1525 C C . ASP A 1 186 ? 28.559 -8.670 -25.045 1.00 64.12 186 ASP A C 1
ATOM 1527 O O . ASP A 1 186 ? 29.257 -9.205 -25.904 1.00 64.12 186 ASP A O 1
ATOM 1531 N N . HIS A 1 187 ? 29.064 -8.250 -23.884 1.00 60.88 187 HIS A N 1
ATOM 1532 C CA . HIS A 1 187 ? 30.457 -8.422 -23.460 1.00 60.88 187 HIS A CA 1
ATOM 1533 C C . HIS A 1 187 ? 30.912 -9.890 -23.392 1.00 60.88 187 HIS A C 1
ATOM 1535 O O . HIS A 1 187 ? 32.111 -10.149 -23.332 1.00 60.88 187 HIS A O 1
ATOM 1541 N N . ARG A 1 188 ? 29.975 -10.849 -23.402 1.00 62.53 188 ARG A N 1
ATOM 1542 C CA . ARG A 1 188 ? 30.275 -12.283 -23.551 1.00 62.53 188 ARG A CA 1
ATOM 1543 C C . ARG A 1 188 ? 30.677 -12.668 -24.979 1.00 62.53 188 ARG A C 1
ATOM 1545 O O . ARG A 1 188 ? 31.211 -13.756 -25.185 1.00 62.53 188 ARG A O 1
ATOM 1552 N N . GLY A 1 189 ? 30.392 -11.812 -25.959 1.00 64.62 189 GLY A N 1
ATOM 1553 C CA . GLY A 1 189 ? 30.774 -11.978 -27.357 1.00 64.62 189 GLY A CA 1
ATOM 1554 C C . GLY A 1 189 ? 32.237 -11.620 -27.628 1.00 64.62 189 GLY A C 1
ATOM 1555 O O . GLY A 1 189 ? 32.954 -11.107 -26.773 1.00 64.62 189 GLY A O 1
ATOM 1556 N N . THR A 1 190 ? 32.693 -11.899 -28.849 1.00 74.44 190 THR A N 1
ATOM 1557 C CA . THR A 1 190 ? 34.034 -11.526 -29.320 1.00 74.44 190 THR A CA 1
ATOM 1558 C C . THR A 1 190 ? 33.974 -10.249 -30.169 1.00 74.44 190 THR A C 1
ATOM 1560 O O . THR A 1 190 ? 32.961 -9.969 -30.811 1.00 74.44 190 THR A O 1
ATOM 1563 N N . LEU A 1 191 ? 35.072 -9.483 -30.230 1.00 74.38 191 LEU A N 1
ATOM 1564 C CA . LEU A 1 191 ? 35.179 -8.296 -31.098 1.00 74.38 191 LEU A CA 1
ATOM 1565 C C . LEU A 1 191 ? 34.831 -8.573 -32.579 1.00 74.38 191 LEU A C 1
ATOM 1567 O O . LEU A 1 191 ? 34.126 -7.760 -33.175 1.00 74.38 191 LEU A O 1
ATOM 1571 N N . PRO A 1 192 ? 35.243 -9.704 -33.187 1.00 78.44 192 PRO A N 1
ATOM 1572 C CA . PRO A 1 192 ? 34.806 -10.062 -34.534 1.00 78.44 192 PRO A CA 1
ATOM 1573 C C . PRO A 1 192 ? 33.290 -10.239 -34.653 1.00 78.44 192 PRO A C 1
ATOM 1575 O O . PRO A 1 192 ? 32.711 -9.791 -35.635 1.00 78.44 192 PRO A O 1
ATOM 1578 N N . ALA A 1 193 ? 32.632 -10.827 -33.647 1.00 74.94 193 ALA A N 1
ATOM 1579 C CA . ALA A 1 193 ? 31.178 -10.974 -33.651 1.00 74.94 193 ALA A CA 1
ATOM 1580 C C . ALA A 1 193 ? 30.474 -9.608 -33.621 1.00 74.94 193 ALA A C 1
ATOM 1582 O O . ALA A 1 193 ? 29.497 -9.413 -34.342 1.00 74.94 193 ALA A O 1
ATOM 1583 N N . LEU A 1 194 ? 31.008 -8.645 -32.858 1.00 75.56 194 LEU A N 1
ATOM 1584 C CA . LEU A 1 194 ? 30.533 -7.259 -32.877 1.00 75.56 194 LEU A CA 1
ATOM 1585 C C . LEU A 1 194 ? 30.697 -6.621 -34.256 1.00 75.56 194 LEU A C 1
ATOM 1587 O O . LEU A 1 194 ? 29.757 -6.009 -34.753 1.00 75.56 194 LEU A O 1
ATOM 1591 N N . LEU A 1 195 ? 31.870 -6.768 -34.878 1.00 77.50 195 LEU A N 1
ATOM 1592 C CA . LEU A 1 195 ? 32.134 -6.224 -36.212 1.00 77.50 195 LEU A CA 1
ATOM 1593 C C . LEU A 1 195 ? 31.162 -6.791 -37.244 1.00 77.50 195 LEU A C 1
ATOM 1595 O O . LEU A 1 195 ? 30.509 -6.020 -37.937 1.00 77.50 195 LEU A O 1
ATOM 1599 N N . THR A 1 196 ? 30.974 -8.110 -37.275 1.00 81.19 196 THR A N 1
ATOM 1600 C CA . THR A 1 196 ? 30.009 -8.751 -38.178 1.00 81.19 196 THR A CA 1
ATOM 1601 C C . THR A 1 196 ? 28.578 -8.274 -37.917 1.00 81.19 196 THR A C 1
ATOM 1603 O O . THR A 1 196 ? 27.814 -8.052 -38.855 1.00 81.19 196 THR A O 1
ATOM 1606 N N . GLN A 1 197 ? 28.200 -8.074 -36.652 1.00 78.12 197 GLN A N 1
ATOM 1607 C CA . GLN A 1 197 ? 26.876 -7.569 -36.290 1.00 78.12 197 GLN A CA 1
ATOM 1608 C C . GLN A 1 197 ? 26.682 -6.110 -36.728 1.00 78.12 197 GLN A C 1
ATOM 1610 O O . GLN A 1 197 ? 25.614 -5.760 -37.228 1.00 78.12 197 GLN A O 1
ATOM 1615 N N . VAL A 1 198 ? 27.710 -5.267 -36.587 1.00 79.00 198 VAL A N 1
ATOM 1616 C CA . VAL A 1 198 ? 27.704 -3.877 -37.060 1.00 79.00 198 VAL A CA 1
ATOM 1617 C C . VAL A 1 198 ? 27.645 -3.827 -38.582 1.00 79.00 198 VAL A C 1
ATOM 1619 O O . VAL A 1 198 ? 26.778 -3.142 -39.111 1.00 79.00 198 VAL A O 1
ATOM 1622 N N . GLU A 1 199 ? 28.488 -4.587 -39.282 1.00 82.50 199 GLU A N 1
ATOM 1623 C CA . GLU A 1 199 ? 28.501 -4.693 -40.747 1.00 82.50 199 GLU A CA 1
ATOM 1624 C C . GLU A 1 199 ? 27.157 -5.177 -41.297 1.00 82.50 199 GLU A C 1
ATOM 1626 O O . GLU A 1 199 ? 26.635 -4.609 -42.254 1.00 82.50 199 GLU A O 1
ATOM 1631 N N . SER A 1 200 ? 26.550 -6.178 -40.653 1.00 80.44 200 SER A N 1
ATOM 1632 C CA . SER A 1 200 ? 25.206 -6.639 -40.998 1.00 80.44 200 SER A CA 1
ATOM 1633 C C . SER A 1 200 ? 24.151 -5.561 -40.759 1.00 80.44 200 SER A C 1
ATOM 1635 O O . SER A 1 200 ? 23.221 -5.448 -41.554 1.00 80.44 200 SER A O 1
ATOM 1637 N N . ALA A 1 201 ? 24.261 -4.794 -39.672 1.00 75.88 201 ALA A N 1
ATOM 1638 C CA . ALA A 1 201 ? 23.286 -3.769 -39.313 1.00 75.88 201 ALA A CA 1
ATOM 1639 C C . ALA A 1 201 ? 23.371 -2.525 -40.210 1.00 75.88 201 ALA A C 1
ATOM 1641 O O . ALA A 1 201 ? 22.353 -1.882 -40.447 1.00 75.88 201 ALA A O 1
ATOM 1642 N N . ILE A 1 202 ? 24.562 -2.197 -40.719 1.00 81.06 202 ILE A N 1
ATOM 1643 C CA . ILE A 1 202 ? 24.786 -1.078 -41.650 1.00 81.06 202 ILE A CA 1
ATOM 1644 C C . ILE A 1 202 ? 24.762 -1.514 -43.120 1.00 81.06 202 ILE A C 1
ATOM 1646 O O . ILE A 1 202 ? 24.978 -0.688 -44.004 1.00 81.06 202 ILE A O 1
ATOM 1650 N N . SER A 1 203 ? 24.523 -2.794 -43.413 1.00 80.31 203 SER A N 1
ATOM 1651 C CA . SER A 1 203 ? 24.563 -3.311 -44.781 1.00 80.31 203 SER A CA 1
ATOM 1652 C C . SER A 1 203 ? 23.560 -2.572 -45.674 1.00 80.31 203 SER A C 1
ATOM 1654 O O . SER A 1 203 ? 22.353 -2.589 -45.435 1.00 80.31 203 SER A O 1
ATOM 1656 N N . GLY A 1 204 ? 24.071 -1.874 -46.692 1.00 75.12 204 GLY A N 1
ATOM 1657 C CA . GLY A 1 204 ? 23.271 -1.042 -47.599 1.00 75.12 204 GLY A CA 1
ATOM 1658 C C . GLY A 1 204 ? 22.931 0.364 -47.084 1.00 75.12 204 GLY A C 1
ATOM 1659 O O . GLY A 1 204 ? 22.213 1.093 -47.768 1.00 75.12 204 GLY A O 1
ATOM 1660 N N . GLN A 1 205 ? 23.447 0.778 -45.922 1.00 73.12 205 GLN A N 1
ATOM 1661 C CA . GLN A 1 205 ? 23.243 2.109 -45.343 1.00 73.12 205 GLN A CA 1
ATOM 1662 C C . GLN A 1 205 ? 24.581 2.786 -45.004 1.00 73.12 205 GLN A C 1
ATOM 1664 O O . GLN A 1 205 ? 25.481 2.191 -44.422 1.00 73.12 205 GLN A O 1
ATOM 1669 N N . GLY A 1 206 ? 24.723 4.067 -45.351 1.00 70.25 206 GLY A N 1
ATOM 1670 C CA . GLY A 1 206 ? 25.895 4.852 -44.962 1.00 70.25 206 GLY A CA 1
ATOM 1671 C C . GLY A 1 206 ? 25.828 5.251 -43.486 1.00 70.25 206 GLY A C 1
ATOM 1672 O O . GLY A 1 206 ? 24.892 5.937 -43.079 1.00 70.25 206 GLY A O 1
ATOM 1673 N N . ALA A 1 207 ? 26.827 4.868 -42.688 1.00 72.81 207 ALA A N 1
ATOM 1674 C CA . ALA A 1 207 ? 26.959 5.299 -41.298 1.00 72.81 207 ALA A CA 1
ATOM 1675 C C . ALA A 1 207 ? 27.969 6.453 -41.186 1.00 72.81 207 ALA A C 1
ATOM 1677 O O . ALA A 1 207 ? 29.127 6.319 -41.568 1.00 72.81 207 ALA A O 1
ATOM 1678 N N . LEU A 1 208 ? 27.533 7.597 -40.650 1.00 70.56 208 LEU A N 1
ATOM 1679 C CA . LEU A 1 208 ? 28.394 8.777 -40.457 1.00 70.56 208 LEU A CA 1
ATOM 1680 C C . LEU A 1 208 ? 29.184 8.734 -39.146 1.00 70.56 208 LEU A C 1
ATOM 1682 O O . LEU A 1 208 ? 30.244 9.345 -39.041 1.00 70.56 208 LEU A O 1
ATOM 1686 N N . ARG A 1 209 ? 28.626 8.094 -38.114 1.00 69.94 209 ARG A N 1
ATOM 1687 C CA . ARG A 1 209 ? 29.190 8.041 -36.762 1.00 69.94 209 ARG A CA 1
ATOM 1688 C C . ARG A 1 209 ? 28.798 6.722 -36.113 1.00 69.94 209 ARG A C 1
ATOM 1690 O O . ARG A 1 209 ? 27.619 6.376 -36.118 1.00 69.94 209 ARG A O 1
ATOM 1697 N N . LEU A 1 210 ? 29.773 6.032 -35.534 1.00 72.38 210 LEU A N 1
ATOM 1698 C CA . LEU A 1 210 ? 29.552 4.853 -34.705 1.00 72.38 210 LEU A CA 1
ATOM 1699 C C . LEU A 1 210 ? 29.759 5.255 -33.243 1.00 72.38 210 LEU A C 1
ATOM 1701 O O . LEU A 1 210 ? 30.783 5.842 -32.901 1.00 72.38 210 LEU A O 1
ATOM 1705 N N . GLY A 1 211 ? 28.772 4.977 -32.397 1.00 69.62 211 GLY A N 1
ATOM 1706 C CA . GLY A 1 211 ? 28.869 5.165 -30.954 1.00 69.62 211 GLY A CA 1
ATOM 1707 C C . GLY A 1 211 ? 28.767 3.817 -30.260 1.00 69.62 211 GLY A C 1
ATOM 1708 O O . GLY A 1 211 ? 27.841 3.060 -30.542 1.00 69.62 211 GLY A O 1
ATOM 1709 N N . LEU A 1 212 ? 29.702 3.522 -29.359 1.00 69.94 212 LEU A N 1
ATOM 1710 C CA . LEU A 1 212 ? 29.642 2.337 -28.510 1.00 69.94 212 LEU A CA 1
ATOM 1711 C C . LEU A 1 212 ? 29.030 2.727 -27.164 1.00 69.94 212 LEU A C 1
ATOM 1713 O O . LEU A 1 212 ? 29.541 3.618 -26.486 1.00 69.94 212 LEU A O 1
ATOM 1717 N N . LEU A 1 213 ? 27.942 2.060 -26.779 1.00 65.56 213 LEU A N 1
ATOM 1718 C CA . LEU A 1 213 ? 27.358 2.192 -25.449 1.00 65.56 213 LEU A CA 1
ATOM 1719 C C . LEU A 1 213 ? 27.761 0.973 -24.619 1.00 65.56 213 LEU A C 1
ATOM 1721 O O . LEU A 1 213 ? 27.297 -0.134 -24.885 1.00 65.56 213 LEU A O 1
ATOM 1725 N N . ALA A 1 214 ? 28.614 1.187 -23.623 1.00 64.25 214 ALA A N 1
ATOM 1726 C CA . ALA A 1 214 ? 29.053 0.162 -22.683 1.00 64.25 214 ALA A CA 1
ATOM 1727 C C . ALA A 1 214 ? 28.655 0.555 -21.248 1.00 64.25 214 ALA A C 1
ATOM 1729 O O . ALA A 1 214 ? 28.610 1.749 -20.938 1.00 64.25 214 ALA A O 1
ATOM 1730 N N . PRO A 1 215 ? 28.339 -0.412 -20.369 1.00 54.34 215 PRO A N 1
ATOM 1731 C CA . PRO A 1 215 ? 28.173 -0.136 -18.946 1.00 54.34 215 PRO A CA 1
ATOM 1732 C C . PRO A 1 215 ? 29.517 0.294 -18.335 1.00 54.34 215 PRO A C 1
ATOM 1734 O O . PRO A 1 215 ? 30.531 -0.344 -18.595 1.00 54.34 215 PRO A O 1
ATOM 1737 N N . GLY A 1 216 ? 29.517 1.353 -17.520 1.00 57.28 216 GLY A N 1
ATOM 1738 C CA . GLY A 1 216 ? 30.720 1.883 -16.864 1.00 57.28 216 GLY A CA 1
ATOM 1739 C C . GLY A 1 216 ? 30.919 3.386 -17.084 1.00 57.28 216 GLY A C 1
ATOM 1740 O O . GLY A 1 216 ? 30.145 4.035 -17.790 1.00 57.28 216 GLY A O 1
ATOM 1741 N N . GLY A 1 217 ? 31.935 3.954 -16.434 1.00 49.19 217 GLY A N 1
ATOM 1742 C CA . GLY A 1 217 ? 32.390 5.323 -16.686 1.00 49.19 217 GLY A CA 1
ATOM 1743 C C . GLY A 1 217 ? 33.366 5.371 -17.863 1.00 49.19 217 GLY A C 1
ATOM 1744 O O . GLY A 1 217 ? 34.021 4.382 -18.181 1.00 49.19 217 GLY A O 1
ATOM 1745 N N . THR A 1 218 ? 33.522 6.532 -18.499 1.00 57.53 218 THR A N 1
ATOM 1746 C CA . THR A 1 218 ? 34.506 6.721 -19.585 1.00 57.53 218 THR A CA 1
ATOM 1747 C C . THR A 1 218 ? 35.959 6.546 -19.133 1.00 57.53 218 THR A C 1
ATOM 1749 O O . THR A 1 218 ? 36.841 6.424 -19.974 1.00 57.53 218 THR A O 1
ATOM 1752 N N . GLU A 1 219 ? 36.210 6.531 -17.822 1.00 59.97 219 GLU A N 1
ATOM 1753 C CA . GLU A 1 219 ? 37.540 6.369 -17.222 1.00 59.97 219 GLU A CA 1
ATOM 1754 C C . GLU A 1 219 ? 38.113 4.950 -17.380 1.00 59.97 219 GLU A C 1
ATOM 1756 O O . GLU A 1 219 ? 39.326 4.779 -17.317 1.00 59.97 219 GLU A O 1
ATOM 1761 N N . GLU A 1 220 ? 37.269 3.945 -17.642 1.00 55.12 220 GLU A N 1
ATOM 1762 C CA . GLU A 1 220 ? 37.689 2.544 -17.831 1.00 55.12 220 GLU A CA 1
ATOM 1763 C C . GLU A 1 220 ? 37.859 2.159 -19.315 1.00 55.12 220 GLU A C 1
ATOM 1765 O O . GLU A 1 220 ? 38.198 1.020 -19.638 1.00 55.12 220 GLU A O 1
ATOM 1770 N N . ILE A 1 221 ? 37.630 3.096 -20.244 1.00 57.72 221 ILE A N 1
ATOM 1771 C CA . ILE A 1 221 ? 37.725 2.844 -21.687 1.00 57.72 221 ILE A CA 1
ATOM 1772 C C . ILE A 1 221 ? 39.079 3.337 -22.201 1.00 57.72 221 ILE A C 1
ATOM 1774 O O . ILE A 1 221 ? 39.273 4.519 -22.484 1.00 57.72 221 ILE A O 1
ATOM 1778 N N . HIS A 1 222 ? 40.021 2.413 -22.382 1.00 58.81 222 HIS A N 1
ATOM 1779 C CA . HIS A 1 222 ? 41.292 2.708 -23.036 1.00 58.81 222 HIS A CA 1
ATOM 1780 C C . HIS A 1 222 ? 41.128 2.663 -24.560 1.00 58.81 222 HIS A C 1
ATOM 1782 O O . HIS A 1 222 ? 41.040 1.592 -25.161 1.00 58.81 222 HIS A O 1
ATOM 1788 N N . LEU A 1 223 ? 41.093 3.836 -25.199 1.00 61.03 223 LEU A N 1
ATOM 1789 C CA . LEU A 1 223 ? 41.152 3.944 -26.657 1.00 61.03 223 LEU A CA 1
ATOM 1790 C C . LEU A 1 223 ? 42.555 3.556 -27.135 1.00 61.03 223 LEU A C 1
ATOM 1792 O O . LEU A 1 223 ? 43.477 4.375 -27.117 1.00 61.03 223 LEU A O 1
ATOM 1796 N N . LEU A 1 224 ? 42.710 2.305 -27.570 1.00 61.47 224 LEU A N 1
ATOM 1797 C CA . LEU A 1 224 ? 43.900 1.865 -28.288 1.00 61.47 224 LEU A CA 1
ATOM 1798 C C . LEU A 1 224 ? 43.926 2.593 -29.634 1.00 61.47 224 LEU A C 1
ATOM 1800 O O . LEU A 1 224 ? 43.165 2.269 -30.545 1.00 61.47 224 LEU A O 1
ATOM 1804 N N . HIS A 1 225 ? 44.766 3.619 -29.739 1.00 51.16 225 HIS A N 1
ATOM 1805 C CA . HIS A 1 225 ? 45.057 4.225 -31.028 1.00 51.16 225 HIS A CA 1
ATOM 1806 C C . HIS A 1 225 ? 45.901 3.222 -31.809 1.00 51.16 225 HIS A C 1
ATOM 1808 O O . HIS A 1 225 ? 46.952 2.793 -31.336 1.00 51.16 225 HIS A O 1
ATOM 1814 N N . SER A 1 226 ? 45.424 2.823 -32.987 1.00 43.16 226 SER A N 1
ATOM 1815 C CA . SER A 1 226 ? 46.278 2.140 -33.951 1.00 43.16 226 SER A CA 1
ATOM 1816 C C . SER A 1 226 ? 47.309 3.162 -34.415 1.00 43.16 226 SER A C 1
ATOM 1818 O O . SER A 1 226 ? 46.978 4.054 -35.196 1.00 43.16 226 SER A O 1
ATOM 1820 N N . GLU A 1 227 ? 48.529 3.080 -33.888 1.00 41.53 227 GLU A N 1
ATOM 1821 C CA . GLU A 1 227 ? 49.669 3.712 -34.541 1.00 41.53 227 GLU A CA 1
ATOM 1822 C C . GLU A 1 227 ? 49.813 3.059 -35.917 1.00 41.53 227 GLU A C 1
ATOM 1824 O O . GLU A 1 227 ? 49.787 1.832 -36.045 1.00 41.53 227 GLU A O 1
ATOM 1829 N N . ASN A 1 228 ? 49.824 3.906 -36.939 1.00 38.34 228 ASN A N 1
ATOM 1830 C CA . ASN A 1 228 ? 49.955 3.528 -38.338 1.00 38.34 228 ASN A CA 1
ATOM 1831 C C . ASN A 1 228 ? 51.432 3.578 -38.729 1.00 38.34 228 ASN A C 1
ATOM 1833 O O . ASN A 1 228 ? 52.086 4.569 -38.327 1.00 38.34 228 ASN A O 1
#

pLDDT: mean 73.02, std 19.43, range [31.59, 98.25]

InterPro domains:
  IPR001810 F-box domain [PF12937] (109-149)
  IPR036047 F-box-like domain superfamily [SSF81383] (99-172)
  IPR052805 GEF and Ubiquitin-Proteasome Regulators [PTHR46857] (25-171)

Organism: NCBI:txid1841481